Protein 1CFB (pdb70)

B-factor: mean 32.01, std 10.54, range [17.2, 99.99]

Structure (mmCIF, N/CA/C/O backbone):
data_1CFB
#
_entry.id   1CFB
#
_cell.length_a   241.800
_cell.length_b   241.800
_cell.length_c   241.800
_cell.angle_alpha   90.00
_cell.angle_beta   90.00
_cell.angle_gamma   90.00
#
_symmetry.space_group_name_H-M   'F 4 3 2'
#
loop_
_entity.id
_entity.type
_entity.pdbx_description
1 polymer 'DROSOPHILA NEUROGLIAN'
2 branched 2-acetamido-2-deoxy-beta-D-glucopyranose-(1-4)-2-acetamido-2-deoxy-beta-D-glucopyranose
3 non-polymer 2-acetamido-2-deoxy-beta-D-glucopyranose
4 non-polymer 'SULFATE ION'
5 non-polymer 'SODIUM ION'
6 water water
#
loop_
_atom_site.group_PDB
_atom_site.id
_atom_site.type_symbol
_atom_site.label_atom_id
_atom_site.label_alt_id
_atom_site.label_comp_id
_atom_site.label_asym_id
_atom_site.label_entity_id
_atom_site.label_seq_id
_atom_site.pdbx_PDB_ins_code
_atom_site.Cartn_x
_atom_site.Cartn_y
_atom_site.Cartn_z
_atom_site.occupancy
_atom_site.B_iso_or_equiv
_atom_site.auth_seq_id
_atom_site.auth_comp_id
_atom_site.auth_asym_id
_atom_site.auth_atom_id
_atom_site.pdbx_PDB_model_num
ATOM 1 N N . ILE A 1 1 ? 118.939 74.530 60.416 1.00 37.14 610 ILE A N 1
ATOM 2 C CA . ILE A 1 1 ? 117.817 73.548 60.251 1.00 37.29 610 ILE A CA 1
ATOM 3 C C . ILE A 1 1 ? 116.512 74.151 60.846 1.00 34.76 610 ILE A C 1
ATOM 4 O O . ILE A 1 1 ? 116.580 74.813 61.873 1.00 35.30 610 ILE A O 1
ATOM 9 N N . VAL A 1 2 ? 115.360 73.939 60.209 1.00 32.14 611 VAL A N 1
ATOM 10 C CA . VAL A 1 2 ? 114.083 74.459 60.718 1.00 30.86 611 VAL A CA 1
ATOM 11 C C . VAL A 1 2 ? 113.479 73.390 61.635 1.00 30.40 611 VAL A C 1
ATOM 12 O O . VAL A 1 2 ? 113.274 72.242 61.232 1.00 31.20 611 VAL A O 1
ATOM 16 N N . GLN A 1 3 ? 113.195 73.777 62.869 1.00 27.41 612 GLN A N 1
ATOM 17 C CA . GLN A 1 3 ? 112.712 72.826 63.847 1.00 27.15 612 GLN A CA 1
ATOM 18 C C . GLN A 1 3 ? 111.255 73.025 64.235 1.00 27.48 612 GLN A C 1
ATOM 19 O O . GLN A 1 3 ? 110.697 74.134 64.139 1.00 27.18 612 GLN A O 1
ATOM 25 N N . ASP A 1 4 ? 110.668 71.955 64.749 1.00 27.13 613 ASP A N 1
ATOM 26 C CA . ASP A 1 4 ? 109.303 72.002 65.246 1.00 27.00 613 ASP A CA 1
ATOM 27 C C . ASP A 1 4 ? 109.146 70.926 66.294 1.00 26.17 613 ASP A C 1
ATOM 28 O O . ASP A 1 4 ? 110.080 70.152 66.528 1.00 25.26 613 ASP A O 1
ATOM 33 N N . VAL A 1 5 ? 108.006 70.934 67.003 1.00 25.14 614 VAL A N 1
ATOM 34 C CA . VAL A 1 5 ? 107.719 69.907 68.000 1.00 25.16 614 VAL A CA 1
ATOM 35 C C . VAL A 1 5 ? 107.663 68.580 67.237 1.00 23.28 614 VAL A C 1
ATOM 36 O O . VAL A 1 5 ? 107.507 68.569 66.020 1.00 25.53 614 VAL A O 1
ATOM 40 N N . PRO A 1 6 ? 107.742 67.431 67.939 1.00 23.39 615 PRO A N 1
ATOM 41 C CA . PRO A 1 6 ? 107.699 66.179 67.173 1.00 23.53 615 PRO A CA 1
ATOM 42 C C . PRO A 1 6 ? 106.320 65.858 66.630 1.00 24.99 615 PRO A C 1
ATOM 43 O O . PRO A 1 6 ? 105.320 66.488 67.008 1.00 25.97 615 PRO A O 1
ATOM 47 N N . ASN A 1 7 ? 106.296 64.882 65.729 1.00 26.39 616 ASN A N 1
ATOM 48 C CA . ASN A 1 7 ? 105.054 64.365 65.144 1.00 27.86 616 ASN A CA 1
ATOM 49 C C . ASN A 1 7 ? 104.462 63.429 66.231 1.00 26.65 616 ASN A C 1
ATOM 50 O O . ASN A 1 7 ? 105.195 62.948 67.110 1.00 26.81 616 ASN A O 1
ATOM 55 N N . ALA A 1 8 ? 103.163 63.178 66.192 1.00 27.18 617 ALA A N 1
ATOM 56 C CA . ALA A 1 8 ? 102.558 62.278 67.194 1.00 28.48 617 ALA A CA 1
ATOM 57 C C . ALA A 1 8 ? 103.116 60.873 67.025 1.00 29.11 617 ALA A C 1
ATOM 58 O O . ALA A 1 8 ? 103.303 60.401 65.899 1.00 31.51 617 ALA A O 1
ATOM 60 N N . PRO A 1 9 ? 103.510 60.228 68.127 1.00 29.25 618 PRO A N 1
ATOM 61 C CA . PRO A 1 9 ? 104.033 58.858 68.032 1.00 28.50 618 PRO A CA 1
ATOM 62 C C . PRO A 1 9 ? 102.854 57.961 67.566 1.00 28.49 618 PRO A C 1
ATOM 63 O O . PRO A 1 9 ? 101.692 58.363 67.658 1.00 27.03 618 PRO A O 1
ATOM 67 N N . LYS A 1 10 ? 103.153 56.790 67.034 1.00 29.15 619 LYS A N 1
ATOM 68 C CA . LYS A 1 10 ? 102.097 55.850 66.632 1.00 32.49 619 LYS A CA 1
ATOM 69 C C . LYS A 1 10 ? 102.026 54.777 67.727 1.00 30.44 619 LYS A C 1
ATOM 70 O O . LYS A 1 10 ? 103.029 54.152 68.020 1.00 31.99 619 LYS A O 1
ATOM 76 N N . LEU A 1 11 ? 100.864 54.585 68.347 1.00 28.71 620 LEU A N 1
ATOM 77 C CA . LEU A 1 11 ? 100.715 53.561 69.386 1.00 28.18 620 LEU A CA 1
ATOM 78 C C . LEU A 1 11 ? 100.545 52.250 68.611 1.00 29.18 620 LEU A C 1
ATOM 79 O O . LEU A 1 11 ? 99.558 52.074 67.929 1.00 29.54 620 LEU A O 1
ATOM 84 N N . THR A 1 12 ? 101.472 51.308 68.741 1.00 27.75 621 THR A N 1
ATOM 85 C CA . THR A 1 12 ? 101.395 50.106 67.933 1.00 28.48 621 THR A CA 1
ATOM 86 C C . THR A 1 12 ? 100.694 48.902 68.556 1.00 28.63 621 THR A C 1
ATOM 87 O O . THR A 1 12 ? 100.263 47.995 67.846 1.00 28.51 621 THR A O 1
ATOM 91 N N . GLY A 1 13 ? 100.637 48.856 69.877 1.00 26.70 622 GLY A N 1
ATOM 92 C CA . GLY A 1 13 ? 99.994 47.725 70.512 1.00 25.60 622 GLY A CA 1
ATOM 93 C C . GLY A 1 13 ? 100.084 47.798 72.012 1.00 25.11 622 GLY A C 1
ATOM 94 O O . GLY A 1 13 ? 100.785 48.661 72.582 1.00 24.37 622 GLY A O 1
ATOM 95 N N . ILE A 1 14 ? 99.396 46.883 72.669 1.00 22.96 623 ILE A N 1
ATOM 96 C CA . ILE A 1 14 ? 99.390 46.875 74.107 1.00 24.42 623 ILE A CA 1
ATOM 97 C C . ILE A 1 14 ? 99.186 45.458 74.597 1.00 25.36 623 ILE A C 1
ATOM 98 O O . ILE A 1 14 ? 98.620 44.621 73.889 1.00 24.28 623 ILE A O 1
ATOM 103 N N . THR A 1 15 ? 99.692 45.184 75.775 1.00 25.42 624 THR A N 1
ATOM 104 C CA . THR A 1 15 ? 99.512 43.902 76.427 1.00 28.22 624 THR A CA 1
ATOM 105 C C . THR A 1 15 ? 98.832 44.241 77.767 1.00 28.27 624 THR A C 1
ATOM 106 O O . THR A 1 15 ? 99.312 45.095 78.505 1.00 25.39 624 THR A O 1
ATOM 110 N N . CYS A 1 16 ? 97.707 43.596 78.060 1.00 28.70 625 CYS A N 1
ATOM 111 C CA . CYS A 1 16 ? 96.989 43.835 79.313 1.00 29.59 625 CYS A CA 1
ATOM 112 C C . CYS A 1 16 ? 97.1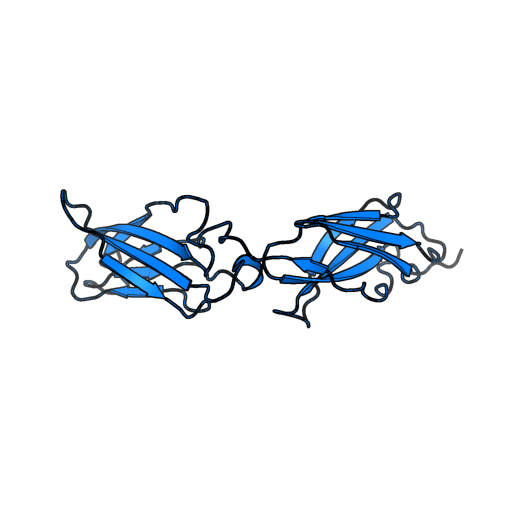36 42.674 80.273 1.00 31.71 625 CYS A C 1
ATOM 113 O O . CYS A 1 16 ? 96.579 41.597 80.030 1.00 32.97 625 CYS A O 1
ATOM 116 N N . GLN A 1 17 ? 97.915 42.857 81.327 1.00 32.30 626 GLN A N 1
ATOM 117 C CA . GLN A 1 17 ? 98.056 41.811 82.330 1.00 35.76 626 GLN A CA 1
ATOM 118 C C . GLN A 1 17 ? 97.089 42.089 83.487 1.00 36.00 626 GLN A C 1
ATOM 119 O O . GLN A 1 17 ? 96.382 43.110 83.507 1.00 35.48 626 GLN A O 1
ATOM 125 N N . ALA A 1 18 ? 97.117 41.230 84.492 1.00 36.67 627 ALA A N 1
ATOM 126 C CA . ALA A 1 18 ? 96.193 41.387 85.603 1.00 37.15 627 ALA A CA 1
ATOM 127 C C . ALA A 1 18 ? 96.324 42.687 86.401 1.00 37.48 627 ALA A C 1
ATOM 128 O O . ALA A 1 18 ? 95.311 43.217 86.894 1.00 39.70 627 ALA A O 1
ATOM 130 N N . ASP A 1 19 ? 97.543 43.195 86.562 1.00 35.28 628 ASP A N 1
ATOM 131 C CA . ASP A 1 19 ? 97.727 44.423 87.333 1.00 35.96 628 ASP A CA 1
ATOM 132 C C . ASP A 1 19 ? 98.650 45.434 86.661 1.00 34.87 628 ASP A C 1
ATOM 133 O O . ASP A 1 19 ? 99.139 46.376 87.310 1.00 35.09 628 ASP A O 1
ATOM 138 N N . LYS A 1 20 ? 98.941 45.197 85.390 1.00 33.29 629 LYS A N 1
ATOM 139 C CA . LYS A 1 20 ? 99.806 46.096 84.626 1.00 33.57 629 LYS A CA 1
ATOM 140 C C . LYS A 1 20 ? 99.613 45.967 83.126 1.00 31.94 629 LYS A C 1
ATOM 141 O O . LYS A 1 20 ? 99.106 44.942 82.624 1.00 31.94 629 LYS A O 1
ATOM 147 N N . ALA A 1 21 ? 99.952 47.036 82.424 1.00 27.71 630 ALA A N 1
ATOM 148 C CA . ALA A 1 21 ? 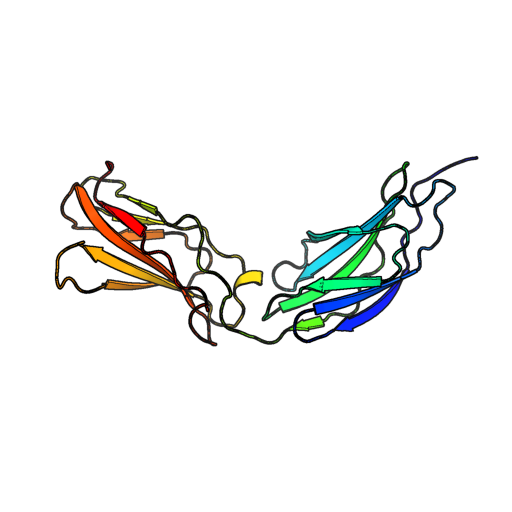99.840 47.056 80.977 1.00 28.81 630 ALA A CA 1
ATOM 149 C C . ALA A 1 21 ? 101.190 47.434 80.357 1.00 27.98 630 ALA A C 1
ATOM 150 O O . ALA A 1 21 ? 101.948 48.229 80.950 1.00 27.16 630 ALA A O 1
ATOM 152 N N . GLU A 1 22 ? 101.530 46.829 79.225 1.00 26.38 631 GLU A N 1
ATOM 153 C CA . GLU A 1 22 ? 102.758 47.246 78.529 1.00 25.60 631 GLU A CA 1
ATOM 154 C C . GLU A 1 22 ? 102.294 47.913 77.246 1.00 23.63 631 GLU A C 1
ATOM 155 O O . GLU A 1 22 ? 101.648 47.282 76.391 1.00 23.81 631 GLU A O 1
ATOM 161 N N . ILE A 1 23 ? 102.579 49.204 77.118 1.00 22.28 632 ILE A N 1
ATOM 162 C CA . ILE A 1 23 ? 102.166 49.985 75.948 1.00 20.87 632 ILE A CA 1
ATOM 163 C C . ILE A 1 23 ? 103.377 50.050 75.002 1.00 22.52 632 ILE A C 1
ATOM 164 O O . ILE A 1 23 ? 104.500 50.276 75.454 1.00 21.62 632 ILE A O 1
ATOM 169 N N . HIS A 1 24 ? 103.123 49.945 73.701 1.00 22.50 633 HIS A N 1
ATOM 170 C CA . HIS A 1 24 ? 104.199 49.928 72.692 1.00 23.81 633 HIS A CA 1
ATOM 171 C C . HIS A 1 24 ? 103.946 51.030 71.705 1.00 24.20 633 HIS A C 1
ATOM 172 O O . HIS A 1 24 ? 102.810 51.232 71.309 1.00 23.69 633 HIS A O 1
ATOM 179 N N . TRP A 1 25 ? 105.004 51.728 71.278 1.00 25.02 634 TRP A N 1
ATOM 180 C CA . TRP A 1 25 ? 104.831 52.802 70.316 1.00 25.89 634 TRP A CA 1
ATOM 181 C C . TRP A 1 25 ? 106.070 52.948 69.414 1.00 26.94 634 TRP A C 1
ATOM 182 O O . TRP A 1 25 ? 107.151 52.414 69.717 1.00 26.61 634 TRP A O 1
ATOM 193 N N . GLU A 1 26 ? 105.885 53.683 68.324 1.00 29.86 635 GLU A N 1
ATOM 194 C CA . GLU A 1 26 ? 106.959 54.008 67.368 1.00 34.72 635 GLU A CA 1
ATOM 195 C C . GLU A 1 26 ? 106.947 55.512 67.108 1.00 34.48 635 GLU A C 1
ATOM 196 O O . GLU A 1 26 ? 105.917 56.065 66.721 1.00 34.73 635 GLU A O 1
ATOM 202 N N . GLN A 1 27 ? 108.041 56.199 67.428 1.00 36.02 636 GLN A N 1
ATOM 203 C CA . GLN A 1 27 ? 108.107 57.649 67.161 1.00 37.81 636 GLN A CA 1
ATOM 204 C C . GLN A 1 27 ? 107.966 57.831 65.655 1.00 37.36 636 GLN A C 1
ATOM 205 O O . GLN A 1 27 ? 108.380 56.960 64.894 1.00 38.94 636 GLN A O 1
ATOM 211 N N . GLN A 1 28 ? 107.404 58.958 65.239 1.00 36.21 637 GLN A N 1
ATOM 212 C CA . GLN A 1 28 ? 107.147 59.244 63.837 1.00 36.21 637 GLN A CA 1
ATOM 213 C C . GLN A 1 28 ? 107.873 60.486 63.257 1.00 34.10 637 GLN A C 1
ATOM 214 O O . GLN A 1 28 ? 107.395 61.110 62.287 1.00 35.52 637 GLN A O 1
ATOM 220 N N . GLY A 1 29 ? 109.025 60.823 63.811 1.00 33.16 638 GLY A N 1
ATOM 221 C CA . GLY A 1 29 ? 109.746 61.988 63.326 1.00 31.93 638 GLY A CA 1
ATOM 222 C C . GLY A 1 29 ? 109.874 63.021 64.431 1.00 31.67 638 GLY A C 1
ATOM 223 O O . GLY A 1 29 ? 108.921 63.259 65.175 1.00 31.24 638 GLY A O 1
ATOM 224 N N . ASP A 1 30 ? 111.065 63.606 64.563 1.00 29.29 639 ASP A N 1
ATOM 225 C CA . ASP A 1 30 ? 111.336 64.592 65.599 1.00 27.37 639 ASP A CA 1
ATOM 226 C C . ASP A 1 30 ? 111.382 66.037 65.099 1.00 27.20 639 ASP A C 1
ATOM 227 O O . ASP A 1 30 ? 111.662 66.964 65.878 1.00 26.62 639 ASP A O 1
ATOM 232 N N . ASN A 1 31 ? 111.109 66.203 63.804 1.00 27.43 640 ASN A N 1
ATOM 233 C CA . ASN A 1 31 ? 111.115 67.489 63.102 1.00 29.49 640 ASN A CA 1
ATOM 234 C C . ASN A 1 31 ? 112.376 68.322 63.398 1.00 30.05 640 ASN A C 1
ATOM 235 O O . ASN A 1 31 ? 112.292 69.509 63.754 1.00 29.04 640 ASN A O 1
ATOM 240 N N . ARG A 1 32 ? 113.519 67.624 63.386 1.00 29.92 641 ARG A N 1
ATOM 241 C CA . ARG A 1 32 ? 114.850 68.219 63.562 1.00 31.84 641 ARG A CA 1
ATOM 242 C C . ARG A 1 32 ? 115.316 68.667 64.944 1.00 32.57 641 ARG A C 1
ATOM 243 O O . ARG A 1 32 ? 116.312 69.394 65.075 1.00 32.78 641 ARG A O 1
ATOM 251 N N . SER A 1 33 ? 114.589 68.280 65.981 1.00 31.91 642 SER A N 1
ATOM 252 C CA . SER A 1 33 ? 115.002 68.620 67.342 1.00 31.65 642 SER A CA 1
ATOM 253 C C . SER A 1 33 ? 114.813 67.258 68.033 1.00 31.20 642 SER A C 1
ATOM 254 O O . SER A 1 33 ? 113.688 66.747 68.114 1.00 30.38 642 SER A O 1
ATOM 257 N N . PRO A 1 34 ? 115.924 66.603 68.436 1.00 31.40 643 PRO A N 1
ATOM 258 C CA . PRO A 1 34 ? 115.848 65.287 69.085 1.00 29.49 643 PRO A CA 1
ATOM 259 C C . PRO A 1 34 ? 114.834 65.123 70.208 1.00 27.40 643 PRO A C 1
ATOM 260 O O . PRO A 1 34 ? 114.730 65.955 71.115 1.00 26.38 643 PRO A O 1
ATOM 264 N N . ILE A 1 35 ? 114.089 64.032 70.125 1.00 26.26 644 ILE A N 1
ATOM 265 C CA . ILE A 1 35 ? 113.118 63.684 71.167 1.00 24.36 644 ILE A CA 1
ATOM 266 C C . ILE A 1 35 ? 113.881 63.465 72.476 1.00 23.30 644 ILE A C 1
ATOM 267 O O . ILE A 1 35 ? 114.856 62.712 72.551 1.00 23.78 644 ILE A O 1
ATOM 272 N N . LEU A 1 36 ? 113.450 64.166 73.508 1.00 23.67 645 LEU A N 1
ATOM 273 C CA . LEU A 1 36 ? 114.065 64.097 74.833 1.00 24.81 645 LEU A CA 1
ATOM 274 C C . LEU A 1 36 ? 113.422 63.054 75.768 1.00 25.83 645 LEU A C 1
ATOM 275 O O . LEU A 1 36 ? 114.095 62.491 76.644 1.00 24.40 645 LEU A O 1
ATOM 280 N N . HIS A 1 37 ? 112.108 62.868 75.647 1.00 24.54 646 HIS A N 1
ATOM 281 C CA . HIS A 1 37 ? 111.399 61.914 76.519 1.00 23.36 646 HIS A CA 1
ATOM 282 C C . HIS A 1 37 ? 109.964 61.817 76.036 1.00 22.27 646 HIS A C 1
ATOM 283 O O . HIS A 1 37 ? 109.559 62.550 75.116 1.00 22.14 646 HIS A O 1
ATOM 290 N N . TYR A 1 38 ? 109.223 60.855 76.600 1.00 22.66 647 TYR A N 1
ATOM 291 C CA . TYR A 1 38 ? 107.810 60.678 76.276 1.00 23.24 647 TYR A CA 1
ATOM 292 C C . TYR A 1 38 ? 106.984 60.712 77.578 1.00 23.48 647 TYR A C 1
ATOM 293 O O . TYR A 1 38 ? 107.512 60.552 78.676 1.00 24.20 647 TYR A O 1
ATOM 302 N N . THR A 1 39 ? 105.709 61.036 77.437 1.00 24.36 648 THR A N 1
ATOM 303 C CA . THR A 1 39 ? 104.770 60.938 78.543 1.00 23.09 648 THR A CA 1
ATOM 304 C C . THR A 1 39 ? 103.730 59.893 78.136 1.00 21.78 648 THR A C 1
ATOM 305 O O . THR A 1 39 ? 103.258 59.896 76.996 1.00 22.13 648 THR A O 1
ATOM 309 N N . ILE A 1 40 ? 103.388 58.984 79.043 1.00 22.7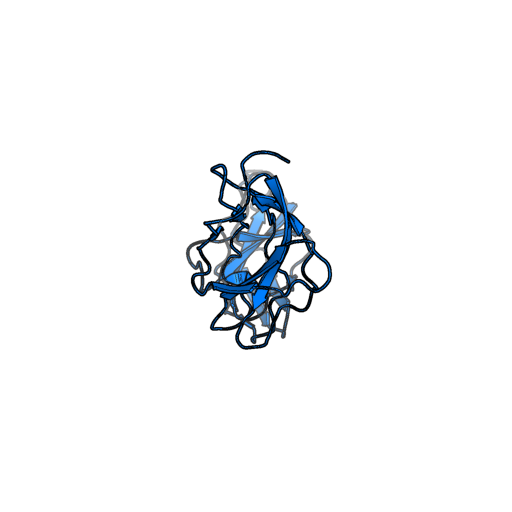7 649 ILE A N 1
ATOM 310 C CA . ILE A 1 40 ? 102.300 58.044 78.755 1.00 23.36 649 ILE A CA 1
ATOM 311 C C . ILE A 1 40 ? 101.097 58.570 79.597 1.00 22.63 649 ILE A C 1
ATOM 312 O O . ILE A 1 40 ? 101.265 58.835 80.785 1.00 21.58 649 ILE A O 1
ATOM 317 N N . GLN A 1 41 ? 99.981 58.878 78.939 1.00 20.79 650 GLN A N 1
ATOM 318 C CA . GLN A 1 41 ? 98.786 59.365 79.640 1.00 23.84 650 GLN A CA 1
ATOM 319 C C . GLN A 1 41 ? 97.733 58.264 79.626 1.00 24.62 650 GLN A C 1
ATOM 320 O O . GLN A 1 41 ? 97.765 57.378 78.757 1.00 22.73 650 GLN A O 1
ATOM 326 N N . PHE A 1 42 ? 96.779 58.351 80.553 1.00 23.79 651 PHE A N 1
ATOM 327 C CA . PHE A 1 42 ? 95.704 57.364 80.623 1.00 22.47 651 PHE A CA 1
ATOM 328 C C . PHE A 1 42 ? 94.388 58.015 81.075 1.00 22.68 651 PHE A C 1
ATOM 329 O O . PHE A 1 42 ? 94.396 59.047 81.766 1.00 20.74 651 PHE A O 1
ATOM 337 N N . ASN A 1 43 ? 93.275 57.441 80.624 1.00 22.14 652 ASN A N 1
ATOM 338 C CA . ASN A 1 43 ? 91.976 57.865 81.121 1.00 23.80 652 ASN A CA 1
ATOM 339 C C . ASN A 1 43 ? 91.230 56.578 81.506 1.00 23.96 652 ASN A C 1
ATOM 340 O O . ASN A 1 43 ? 91.642 55.440 81.129 1.00 23.36 652 ASN A O 1
ATOM 345 N N . THR A 1 44 ? 90.196 56.723 82.330 1.00 22.64 653 THR A N 1
ATOM 346 C CA . THR A 1 44 ? 89.407 55.561 82.761 1.00 21.41 653 THR A CA 1
ATOM 347 C C . THR A 1 44 ? 87.910 55.826 82.473 1.00 22.36 653 THR A C 1
ATOM 348 O O . THR A 1 44 ? 87.524 56.949 82.156 1.00 23.32 653 THR A O 1
ATOM 352 N N . SER A 1 45 ? 87.073 54.792 82.599 1.00 23.29 654 SER A N 1
ATOM 353 C CA . SER A 1 45 ? 85.629 54.988 82.357 1.00 26.00 654 SER A CA 1
ATOM 354 C C . SER A 1 45 ? 84.986 55.831 83.461 1.00 25.56 654 SER A C 1
ATOM 355 O O . SER A 1 45 ? 83.881 56.359 83.276 1.00 25.46 654 SER A O 1
ATOM 358 N N . PHE A 1 46 ? 85.668 55.978 84.593 1.00 24.80 655 PHE A N 1
ATOM 359 C CA . PHE A 1 46 ? 85.115 56.765 85.706 1.00 25.84 655 PHE A CA 1
ATOM 360 C C . PHE A 1 46 ? 85.165 58.222 85.345 1.00 27.49 655 PHE A C 1
ATOM 361 O O . PHE A 1 46 ? 84.221 58.963 85.623 1.00 27.88 655 PHE A O 1
ATOM 369 N N . THR A 1 47 ? 86.303 58.644 84.785 1.00 27.36 656 THR A N 1
ATOM 370 C CA . THR A 1 47 ? 86.513 60.039 84.404 1.00 27.63 656 THR A CA 1
ATOM 371 C C . THR A 1 47 ? 87.094 60.088 82.975 1.00 28.56 656 THR A C 1
ATOM 372 O O . THR A 1 47 ? 88.164 60.651 82.750 1.00 28.00 656 THR A O 1
ATOM 376 N N . PRO A 1 48 ? 86.319 59.628 81.971 1.00 30.46 657 PRO A N 1
ATOM 377 C CA . PRO A 1 48 ? 86.786 59.595 80.574 1.00 30.29 657 PRO A CA 1
ATOM 378 C C . PRO A 1 48 ? 87.309 60.859 79.907 1.00 32.00 657 PRO A C 1
ATOM 379 O O . PRO A 1 48 ? 88.141 60.781 78.985 1.00 31.03 657 PRO A O 1
ATOM 383 N N . ALA A 1 49 ? 86.833 62.017 80.350 1.00 31.37 658 ALA A N 1
ATOM 384 C CA . ALA A 1 49 ? 87.288 63.265 79.796 1.00 32.52 658 ALA A CA 1
ATOM 385 C C . ALA A 1 49 ? 88.613 63.709 80.412 1.00 31.71 658 ALA A C 1
ATOM 386 O O . ALA A 1 49 ? 89.172 64.682 79.967 1.00 32.97 658 ALA A O 1
ATOM 388 N N . SER A 1 50 ? 89.093 63.041 81.455 1.00 30.06 659 SER A N 1
ATOM 389 C CA . SER A 1 50 ? 90.353 63.432 82.074 1.00 31.18 659 SER A CA 1
ATOM 390 C C . SER A 1 50 ? 91.527 62.532 81.670 1.00 30.32 659 SER A C 1
ATOM 391 O O . SER A 1 50 ? 91.481 61.320 81.842 1.00 31.42 659 SER A O 1
ATOM 394 N N . TRP A 1 51 ? 92.576 63.131 81.133 1.00 28.16 660 TRP A N 1
ATOM 395 C CA . TRP A 1 51 ? 93.767 62.372 80.746 1.00 28.09 660 TRP A CA 1
A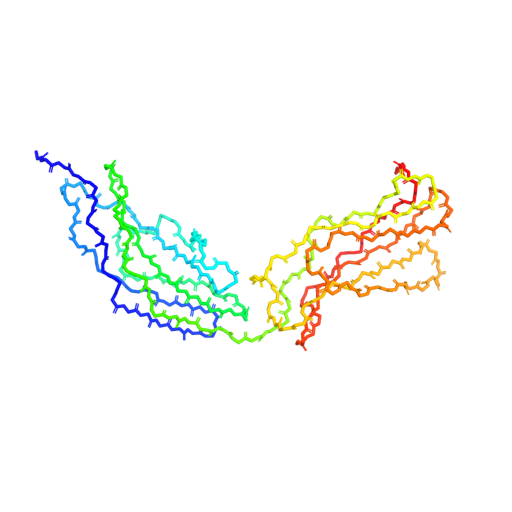TOM 396 C C . TRP A 1 51 ? 94.812 62.728 81.768 1.00 29.12 660 TRP A C 1
ATOM 397 O O . TRP A 1 51 ? 95.142 63.888 81.929 1.00 32.81 660 TRP A O 1
ATOM 408 N N . ASP A 1 52 ? 95.292 61.742 82.500 1.00 28.87 661 ASP A N 1
ATOM 409 C CA . ASP A 1 52 ? 96.273 61.963 83.543 1.00 29.83 661 ASP A CA 1
ATOM 410 C C . ASP A 1 52 ? 97.574 61.242 83.211 1.00 28.75 661 ASP A C 1
ATOM 411 O O . ASP A 1 52 ? 97.569 60.286 82.440 1.00 24.00 661 ASP A O 1
ATOM 416 N N . ALA A 1 53 ? 98.669 61.654 83.843 1.00 29.93 662 ALA A N 1
ATOM 417 C CA . ALA A 1 53 ? 99.949 61.028 83.538 1.00 30.15 662 ALA A CA 1
ATOM 418 C C . ALA A 1 53 ? 100.123 59.669 84.187 1.00 30.07 662 ALA A C 1
ATOM 419 O O . ALA A 1 53 ? 99.927 59.522 85.384 1.00 31.32 662 ALA A O 1
ATOM 421 N N . ALA A 1 54 ? 100.378 58.647 83.376 1.00 28.88 663 ALA A N 1
ATOM 422 C CA . ALA A 1 54 ? 100.670 57.323 83.906 1.00 29.42 663 ALA A CA 1
ATOM 423 C C . ALA A 1 54 ? 102.171 57.354 84.230 1.00 29.64 663 ALA A C 1
ATOM 424 O O . ALA A 1 54 ? 102.615 56.735 85.183 1.00 29.58 663 ALA A O 1
ATOM 426 N N . TYR A 1 55 ? 102.957 58.016 83.379 1.00 29.07 664 TYR A N 1
ATOM 427 C CA . TYR A 1 55 ? 104.395 58.176 83.607 1.00 28.23 664 TYR A CA 1
ATOM 428 C C . TYR A 1 55 ? 104.913 59.331 82.761 1.00 26.82 664 TYR A C 1
ATOM 429 O O . TYR A 1 55 ? 104.591 59.413 81.592 1.00 24.12 664 TYR A O 1
ATOM 438 N N . GLU A 1 56 ? 105.669 60.243 83.367 1.00 26.76 665 GLU A N 1
ATOM 439 C CA . GLU A 1 56 ? 106.251 61.371 82.653 1.00 27.00 665 GLU A CA 1
ATOM 440 C C . GLU A 1 56 ? 107.770 61.178 82.503 1.00 27.32 665 GLU A C 1
ATOM 441 O O . GLU A 1 56 ? 108.413 60.495 83.298 1.00 28.29 665 GLU A O 1
ATOM 447 N N . LYS A 1 57 ? 108.327 61.794 81.484 1.00 27.40 666 LYS A N 1
ATOM 448 C CA . LYS A 1 57 ? 109.754 61.695 81.204 1.00 27.25 666 LYS A CA 1
ATOM 449 C C . LYS A 1 57 ? 110.292 60.276 81.027 1.00 26.95 666 LYS A C 1
ATOM 450 O O . LYS A 1 57 ? 111.325 59.908 81.579 1.00 28.79 666 LYS A O 1
ATOM 456 N N . VAL A 1 58 ? 109.535 59.480 80.274 1.00 26.88 667 VAL A N 1
ATOM 457 C CA . VAL A 1 58 ? 109.886 58.119 79.885 1.00 25.01 667 VAL A CA 1
ATOM 458 C C . VAL A 1 58 ? 111.101 58.333 78.965 1.00 24.12 667 VAL A C 1
ATOM 459 O O . VAL A 1 58 ? 111.087 59.254 78.137 1.00 23.09 667 VAL A O 1
ATOM 463 N N . PRO A 1 59 ? 112.198 57.573 79.165 1.00 24.72 668 PRO A N 1
ATOM 464 C CA . PRO A 1 59 ? 113.391 57.742 78.307 1.00 25.05 668 PRO A CA 1
ATOM 465 C C . PRO A 1 59 ? 113.118 57.743 76.775 1.00 24.52 668 PRO A C 1
ATOM 466 O O . PRO A 1 59 ? 112.325 56.935 76.247 1.00 21.44 668 PRO A O 1
ATOM 470 N N . ASN A 1 60 ? 113.835 58.614 76.062 1.00 25.79 669 ASN A N 1
ATOM 471 C CA . ASN A 1 60 ? 113.689 58.720 74.607 1.00 25.98 669 ASN A CA 1
ATOM 472 C C . ASN A 1 60 ? 114.142 57.446 73.904 1.00 26.41 669 ASN A C 1
ATOM 473 O O . ASN A 1 60 ? 113.821 57.221 72.740 1.00 28.32 669 ASN A O 1
ATOM 478 N N . THR A 1 61 ? 114.853 56.594 74.628 1.00 25.34 670 THR A N 1
ATOM 479 C CA . THR A 1 61 ? 115.300 55.341 74.059 1.00 27.50 670 THR A CA 1
ATOM 480 C C . THR A 1 61 ? 114.279 54.190 74.217 1.00 27.77 670 THR A C 1
ATOM 481 O O . THR A 1 61 ? 114.484 53.106 73.683 1.00 25.94 670 THR A O 1
ATOM 485 N N . ASP A 1 62 ? 113.218 54.408 74.988 1.00 26.25 671 ASP A N 1
ATOM 486 C CA . ASP A 1 62 ? 112.196 53.359 75.162 1.00 25.71 671 ASP A CA 1
ATOM 487 C C . ASP A 1 62 ? 111.181 53.386 74.005 1.00 23.72 671 ASP A C 1
ATOM 488 O O . ASP A 1 62 ? 110.806 54.451 73.528 1.00 21.69 671 ASP A O 1
ATOM 493 N N . SER A 1 63 ? 110.707 52.219 73.577 1.00 23.30 672 SER A N 1
ATOM 494 C CA . SER A 1 63 ? 109.669 52.139 72.558 1.00 24.25 672 SER A CA 1
ATOM 495 C C . SER A 1 63 ? 108.497 51.313 73.181 1.00 24.40 672 SER A C 1
ATOM 496 O O . SER A 1 63 ? 107.539 50.944 72.503 1.00 23.87 672 SER A O 1
ATOM 499 N N . SER A 1 64 ? 108.643 50.977 74.461 1.00 26.19 673 SER A N 1
ATOM 500 C CA . SER A 1 64 ? 107.603 50.324 75.256 1.00 26.48 673 SER A CA 1
ATOM 501 C C . SER A 1 64 ? 107.831 50.624 76.746 1.00 26.49 673 SER A C 1
ATOM 502 O O . SER A 1 64 ? 108.933 51.027 77.157 1.00 25.20 673 SER A O 1
ATOM 505 N N . PHE A 1 65 ? 106.753 50.547 77.531 1.00 25.54 674 PHE A N 1
ATOM 506 C CA . PHE A 1 65 ? 106.832 50.843 78.953 1.00 26.45 674 PHE A CA 1
ATOM 507 C C . PHE A 1 65 ? 105.696 50.116 79.702 1.00 25.75 674 PHE A C 1
ATOM 508 O O . PHE A 1 65 ? 104.578 50.009 79.205 1.00 23.70 674 PHE A O 1
ATOM 516 N N . VAL A 1 66 ? 106.002 49.646 80.905 1.00 25.24 675 VAL A N 1
ATOM 517 C CA . VAL A 1 66 ? 105.050 48.938 81.732 1.00 26.12 675 VAL A CA 1
ATOM 518 C C . VAL A 1 66 ? 104.469 49.886 82.769 1.00 26.59 675 VAL A C 1
ATOM 519 O O . VAL A 1 66 ? 105.216 50.571 83.477 1.00 24.30 675 VAL A O 1
ATOM 523 N N . VAL A 1 67 ? 103.142 49.984 82.790 1.00 25.53 676 VAL A N 1
ATOM 524 C CA . VAL A 1 67 ? 102.450 50.855 83.726 1.00 27.20 676 VAL A CA 1
ATOM 525 C C . VAL A 1 67 ? 101.520 50.035 84.633 1.00 26.80 676 VAL A C 1
ATOM 526 O O . VAL A 1 67 ? 100.844 49.118 84.182 1.00 26.34 676 VAL A O 1
ATOM 530 N N . GLN A 1 68 ? 101.475 50.367 85.912 1.00 27.21 677 GLN A N 1
ATOM 531 C CA . GLN A 1 68 ? 100.619 49.630 86.844 1.00 29.26 677 GLN A CA 1
ATOM 532 C C . GLN A 1 68 ? 99.160 50.011 86.661 1.00 28.46 677 GLN A C 1
ATOM 533 O O . GLN A 1 68 ? 98.852 51.147 86.325 1.00 29.03 677 GLN A O 1
ATOM 539 N N . MET A 1 69 ? 98.253 49.064 86.851 1.00 28.01 678 MET A N 1
ATOM 540 C CA . MET A 1 69 ? 96.822 49.348 86.722 1.00 27.37 678 MET A CA 1
ATOM 541 C C . MET A 1 69 ? 96.148 48.918 88.015 1.00 27.87 678 MET A C 1
ATOM 542 O O . MET A 1 69 ? 96.467 47.860 88.569 1.00 28.02 678 MET A O 1
ATOM 547 N N . SER A 1 70 ? 95.234 49.748 88.505 1.00 26.97 679 SER A N 1
ATOM 548 C CA . SER A 1 70 ? 94.490 49.468 89.755 1.00 26.62 679 SER A CA 1
ATOM 549 C C . SER A 1 70 ? 93.280 48.520 89.513 1.00 24.21 679 SER A C 1
ATOM 550 O O . SER A 1 70 ? 92.739 48.478 88.414 1.00 24.36 679 SER A O 1
ATOM 553 N N . PRO A 1 71 ? 92.850 47.745 90.534 1.00 23.92 680 PRO A N 1
ATOM 554 C CA . PRO A 1 71 ? 91.686 46.851 90.339 1.00 23.50 680 PRO A CA 1
ATOM 555 C C . PRO A 1 71 ? 90.377 47.590 90.004 1.00 23.47 680 PRO A C 1
ATOM 556 O O . PRO A 1 71 ? 90.185 48.768 90.348 1.00 24.72 680 PRO A O 1
ATOM 560 N N . TRP A 1 72 ? 89.479 46.890 89.327 1.00 23.65 681 TRP A N 1
ATOM 561 C CA . TRP A 1 72 ? 88.161 47.400 88.911 1.00 24.12 681 TRP A CA 1
ATOM 562 C C . TRP A 1 72 ? 88.234 48.711 88.134 1.00 25.50 681 TRP A C 1
ATOM 563 O O . TRP A 1 72 ? 87.778 49.776 88.597 1.00 24.04 681 TRP A O 1
ATOM 574 N N . ALA A 1 73 ? 88.717 48.616 86.893 1.00 23.67 682 ALA A N 1
ATOM 575 C CA . ALA A 1 73 ? 88.825 49.782 86.053 1.00 23.11 682 ALA A CA 1
ATOM 576 C C . ALA A 1 73 ? 89.002 49.381 84.599 1.00 23.83 682 ALA A C 1
ATOM 577 O O . ALA A 1 73 ? 89.378 48.239 84.301 1.00 25.20 682 ALA A O 1
ATOM 579 N N . ASN A 1 74 ? 88.659 50.296 83.714 1.00 24.46 683 ASN A N 1
ATOM 580 C CA . ASN A 1 74 ? 88.926 50.117 82.284 1.00 24.80 683 ASN A CA 1
ATOM 581 C C . ASN A 1 74 ? 89.927 51.250 82.044 1.00 25.25 683 ASN A C 1
ATOM 582 O O . ASN A 1 74 ? 89.686 52.391 82.465 1.00 23.06 683 ASN A O 1
ATOM 587 N N . TYR A 1 75 ? 90.976 50.976 81.282 1.00 25.07 684 TYR A N 1
ATOM 588 C CA . TYR A 1 75 ? 92.005 51.982 80.997 1.00 24.20 684 TYR A CA 1
ATOM 589 C C . TYR A 1 75 ? 92.301 52.043 79.504 1.00 23.52 684 TYR A C 1
ATOM 590 O O . TYR A 1 75 ? 92.283 51.004 78.830 1.00 23.87 684 TYR A O 1
ATOM 599 N N . THR A 1 76 ? 92.493 53.244 78.975 1.00 23.40 685 THR A N 1
ATOM 600 C CA . THR A 1 76 ? 93.005 53.388 77.609 1.00 25.31 685 THR A CA 1
ATOM 601 C C . THR A 1 76 ? 94.200 54.368 77.794 1.00 25.95 685 THR A C 1
ATOM 602 O O . THR A 1 76 ? 94.196 55.220 78.714 1.00 22.52 685 THR A O 1
ATOM 606 N N . PHE A 1 77 ? 95.236 54.187 76.979 1.00 24.45 686 PHE A N 1
ATOM 607 C CA . PHE A 1 77 ? 96.460 54.982 77.080 1.00 24.14 686 PHE A CA 1
ATOM 608 C C . PHE A 1 77 ? 96.798 55.678 75.767 1.00 24.60 686 PHE A C 1
ATOM 609 O O . PHE A 1 77 ? 96.340 55.248 74.701 1.00 23.74 686 PHE A O 1
ATOM 617 N N . ARG A 1 78 ? 97.625 56.724 75.841 1.00 24.27 687 ARG A N 1
ATOM 618 C CA . ARG A 1 78 ? 98.115 57.425 74.637 1.00 22.98 687 ARG A CA 1
ATOM 619 C C . ARG A 1 78 ? 99.523 57.952 74.960 1.00 22.93 687 ARG A C 1
ATOM 620 O O . ARG A 1 78 ? 99.922 58.037 76.157 1.00 22.60 687 ARG A O 1
ATOM 628 N N . VAL A 1 79 ? 100.296 58.252 73.914 1.00 22.63 688 VAL A N 1
ATOM 629 C CA . VAL A 1 79 ? 101.694 58.706 74.097 1.00 23.39 688 VAL A CA 1
ATOM 630 C C . VAL A 1 79 ? 101.981 60.042 73.419 1.00 22.65 688 VAL A C 1
ATOM 631 O O . VAL A 1 79 ? 101.465 60.318 72.322 1.00 22.33 688 VAL A O 1
ATOM 635 N N . ILE A 1 80 ? 102.732 60.896 74.124 1.00 21.90 689 ILE A N 1
ATOM 636 C CA . ILE A 1 80 ? 103.127 62.206 73.632 1.00 23.63 689 ILE A CA 1
ATOM 637 C C . ILE A 1 80 ? 104.661 62.255 73.601 1.00 23.58 689 ILE A C 1
ATOM 638 O O . ILE A 1 80 ? 105.302 61.758 74.523 1.00 22.57 689 ILE A O 1
ATOM 643 N N . ALA A 1 81 ? 105.231 62.770 72.506 1.00 24.43 690 ALA A N 1
ATOM 644 C CA . ALA A 1 81 ? 106.696 62.915 72.358 1.00 24.32 690 ALA A CA 1
ATOM 645 C C . ALA A 1 81 ? 107.071 64.372 72.619 1.00 23.22 690 ALA A C 1
ATOM 646 O O . ALA A 1 81 ? 106.373 65.268 72.167 1.00 24.16 690 ALA A O 1
ATOM 648 N N . PHE A 1 82 ? 108.173 64.600 73.332 1.00 23.97 691 PHE A N 1
ATOM 649 C CA . PHE A 1 82 ? 108.646 65.953 73.611 1.00 23.78 691 PHE A CA 1
ATOM 650 C C . PHE A 1 82 ? 110.073 66.182 73.075 1.00 24.33 691 PHE A C 1
ATOM 651 O O . PHE A 1 82 ? 110.944 65.307 73.166 1.00 24.45 691 PHE A O 1
ATOM 659 N N . ASN A 1 83 ? 110.301 67.358 72.519 1.00 25.33 692 ASN A N 1
ATOM 660 C CA . ASN A 1 83 ? 111.661 67.742 72.124 1.00 25.33 692 ASN A CA 1
ATOM 661 C C . ASN A 1 83 ? 111.835 69.146 72.707 1.00 26.76 692 ASN A C 1
ATOM 662 O O . ASN A 1 83 ? 110.935 69.641 73.388 1.00 26.12 692 ASN A O 1
ATOM 667 N N . LYS A 1 84 ? 112.981 69.787 72.482 1.00 28.78 693 LYS A N 1
ATOM 668 C CA . LYS A 1 84 ? 113.194 71.112 73.042 1.00 29.83 693 LYS A CA 1
ATOM 669 C C . LYS A 1 84 ? 112.144 72.139 72.571 1.00 30.48 693 LYS A C 1
ATOM 670 O O . LYS A 1 84 ? 111.843 73.114 73.289 1.00 30.26 693 LYS A O 1
ATOM 676 N N . ILE A 1 85 ? 111.553 71.928 71.398 1.00 28.09 694 ILE A N 1
ATOM 677 C CA . ILE A 1 85 ? 110.547 72.885 70.921 1.00 28.73 694 ILE A CA 1
ATOM 678 C C . ILE A 1 85 ? 109.245 72.727 71.715 1.00 29.76 694 ILE A C 1
ATOM 679 O O . ILE A 1 85 ? 108.546 73.709 71.970 1.00 31.03 694 ILE A O 1
ATOM 684 N N . GLY A 1 86 ? 108.914 71.492 72.082 1.00 29.00 695 GLY A N 1
ATOM 685 C CA . GLY A 1 86 ? 107.707 71.241 72.858 1.00 27.44 695 GLY A CA 1
ATOM 686 C C . GLY A 1 86 ? 107.059 69.892 72.648 1.00 27.78 695 GLY A C 1
ATOM 687 O O . GLY A 1 86 ? 107.680 68.945 72.167 1.00 26.49 695 GLY A O 1
ATOM 688 N N . ALA A 1 87 ? 105.784 69.796 73.010 1.00 27.98 696 ALA A N 1
ATOM 689 C CA . ALA A 1 87 ? 105.067 68.541 72.888 1.00 27.04 696 ALA A CA 1
ATOM 690 C C . ALA A 1 87 ? 104.407 68.310 71.549 1.00 27.22 696 ALA A C 1
ATOM 691 O O . ALA A 1 87 ? 103.843 69.214 70.932 1.00 26.65 696 ALA A O 1
ATOM 693 N N . SER A 1 88 ? 104.458 67.064 71.113 1.00 27.24 697 SER A N 1
ATOM 694 C CA . SER A 1 88 ? 103.762 66.666 69.895 1.00 26.99 697 SER A CA 1
ATOM 695 C C . SER A 1 88 ? 102.275 66.473 70.238 1.00 28.55 697 SER A C 1
ATOM 696 O O . SER A 1 88 ? 101.875 66.551 71.413 1.00 26.03 697 SER A O 1
ATOM 699 N N . PRO A 1 89 ? 101.428 66.310 69.206 1.00 30.14 698 PRO A N 1
ATOM 700 C CA . PRO A 1 89 ? 100.006 66.061 69.480 1.00 30.01 698 PRO A CA 1
ATOM 701 C C . PRO A 1 89 ? 100.049 64.609 70.057 1.00 29.82 698 PRO A C 1
ATOM 702 O O . PRO A 1 89 ? 101.008 63.861 69.838 1.00 28.08 698 PRO A O 1
ATOM 706 N N . PRO A 1 90 ? 99.037 64.201 70.821 1.00 30.20 699 PRO A N 1
ATOM 707 C CA . PRO A 1 90 ? 99.071 62.834 71.368 1.00 30.57 699 PRO A CA 1
ATOM 708 C C . PRO A 1 90 ? 98.833 61.746 70.316 1.00 30.05 699 PRO A C 1
ATOM 709 O O . PRO A 1 90 ? 98.238 61.992 69.297 1.00 31.69 699 PRO A O 1
ATOM 713 N N . SER A 1 91 ? 99.328 60.548 70.557 1.00 29.28 700 SER A N 1
ATOM 714 C CA . SER A 1 91 ? 99.068 59.436 69.653 1.00 29.22 700 SER A CA 1
ATOM 715 C C . SER A 1 91 ? 97.557 59.086 69.779 1.00 29.93 700 SER A C 1
ATOM 716 O O . SER A 1 91 ? 96.864 59.557 70.688 1.00 30.74 700 SER A O 1
ATOM 719 N N . ALA A 1 92 ? 97.048 58.247 68.892 1.00 32.64 701 ALA A N 1
ATOM 720 C CA . ALA A 1 92 ? 95.648 57.808 69.032 1.00 33.43 701 ALA A CA 1
ATOM 721 C C . ALA A 1 92 ? 95.639 56.953 70.320 1.00 32.64 701 ALA A C 1
ATOM 722 O O . ALA A 1 92 ? 96.657 56.342 70.661 1.00 31.64 701 ALA A O 1
ATOM 724 N N . HIS A 1 93 ? 94.525 56.882 71.041 1.00 34.19 702 HIS A N 1
ATOM 725 C CA . HIS A 1 93 ? 94.533 56.055 72.255 1.00 33.11 702 HIS A CA 1
ATOM 726 C C . HIS A 1 93 ? 94.532 54.557 71.962 1.00 31.03 702 HIS A C 1
ATOM 727 O O . HIS A 1 93 ? 94.111 54.125 70.892 1.00 33.19 702 HIS A O 1
ATOM 734 N N . SER A 1 94 ? 95.029 53.769 72.906 1.00 27.96 703 SER A N 1
ATOM 735 C CA . SER A 1 94 ? 95.133 52.333 72.755 1.00 27.73 703 SER A CA 1
ATOM 736 C C . SER A 1 94 ? 93.765 51.642 72.927 1.00 29.69 703 SER A C 1
ATOM 737 O O . SER A 1 94 ? 92.750 52.293 73.194 1.00 29.83 703 SER A O 1
ATOM 740 N N . ASP A 1 95 ? 93.763 50.334 72.687 1.00 30.30 704 ASP A N 1
ATOM 741 C CA . ASP A 1 95 ? 92.595 49.513 72.928 1.00 31.19 704 ASP A CA 1
ATOM 742 C C . ASP A 1 95 ? 92.513 49.528 74.468 1.00 30.15 704 ASP A C 1
ATOM 743 O O . ASP A 1 95 ? 93.519 49.782 75.152 1.00 28.71 704 ASP A O 1
ATOM 748 N N . SER A 1 96 ? 91.371 49.195 75.043 1.00 30.95 705 SER A N 1
ATOM 749 C CA . SER A 1 96 ? 91.289 49.237 76.517 1.00 29.82 705 SER A CA 1
ATOM 750 C C . SER A 1 96 ? 91.725 47.976 77.225 1.00 28.96 705 SER A C 1
ATOM 751 O O . SER A 1 96 ? 91.675 46.903 76.645 1.00 28.89 705 SER A O 1
ATOM 754 N N . CYS A 1 97 ? 92.145 48.114 78.485 1.00 26.94 706 CYS A N 1
ATOM 755 C CA . CYS A 1 97 ? 92.472 46.995 79.358 1.00 26.51 706 CYS A CA 1
ATOM 756 C C . CYS A 1 97 ? 91.408 47.108 80.467 1.00 27.84 706 CYS A C 1
ATOM 757 O O . CYS A 1 97 ? 91.051 48.220 80.875 1.00 28.10 706 CYS A O 1
ATOM 760 N N . THR A 1 98 ? 90.942 45.973 80.964 1.00 27.41 707 THR A N 1
ATOM 761 C CA . THR A 1 98 ? 89.952 45.939 82.044 1.00 27.24 707 THR A CA 1
ATOM 762 C C . THR A 1 98 ? 90.597 45.170 83.173 1.00 26.72 707 THR A C 1
ATOM 763 O O . THR A 1 98 ? 91.257 44.158 82.939 1.00 28.54 707 THR A O 1
ATOM 767 N N . THR A 1 99 ? 90.527 45.684 84.390 1.00 25.33 708 THR A N 1
ATOM 768 C CA . THR A 1 99 ? 91.113 44.935 85.482 1.00 25.39 708 THR A CA 1
ATOM 769 C C . THR A 1 99 ? 89.958 44.364 86.323 1.00 24.55 708 THR A C 1
ATOM 770 O O . THR A 1 99 ? 88.881 44.977 86.435 1.00 25.14 708 THR A O 1
ATOM 774 N N . GLN A 1 100 ? 90.244 43.256 86.984 1.00 26.22 709 GLN A N 1
ATOM 775 C CA . GLN A 1 100 ? 89.294 42.558 87.848 1.00 28.72 709 GLN A CA 1
ATOM 776 C C . GLN A 1 100 ? 89.202 43.222 89.233 1.00 28.46 709 GLN A C 1
ATOM 777 O O . GLN A 1 100 ? 90.103 43.948 89.639 1.00 29.55 709 GLN A O 1
ATOM 783 N N . PRO A 1 101 ? 88.108 42.966 89.980 1.00 29.34 710 PRO A N 1
ATOM 784 C CA . PRO A 1 101 ? 87.915 43.551 91.327 1.00 28.47 710 PRO A CA 1
ATOM 785 C C . PRO A 1 101 ? 88.876 42.968 92.362 1.00 27.94 710 PRO A C 1
ATOM 786 O O . PRO A 1 101 ? 89.473 41.918 92.129 1.00 27.10 710 PRO A O 1
ATOM 790 N N . ASP A 1 102 ? 89.095 43.697 93.454 1.00 25.59 711 ASP A N 1
ATOM 791 C CA . ASP A 1 102 ? 89.901 43.235 94.578 1.00 27.43 711 ASP A CA 1
ATOM 792 C C . ASP A 1 102 ? 89.471 44.117 95.768 1.00 26.49 711 ASP A C 1
ATOM 793 O O . ASP A 1 102 ? 88.606 44.973 95.609 1.00 27.41 711 ASP A O 1
ATOM 798 N N . VAL A 1 103 ? 89.966 43.848 96.969 1.00 27.27 712 VAL A N 1
ATOM 799 C CA . VAL A 1 103 ? 89.626 44.704 98.113 1.00 26.87 712 VAL A CA 1
ATOM 800 C C . VAL A 1 103 ? 90.318 46.075 97.901 1.00 27.07 712 VAL A C 1
ATOM 801 O O . VAL A 1 103 ? 91.188 46.221 97.030 1.00 25.81 712 VAL A O 1
ATOM 805 N N . PRO A 1 104 ? 89.869 47.115 98.626 1.00 26.49 713 PRO A N 1
ATOM 806 C CA . PRO A 1 104 ? 90.510 48.425 98.470 1.00 25.78 713 PRO A CA 1
ATOM 807 C C . PRO A 1 104 ? 91.949 48.232 98.949 1.00 25.99 713 PRO A C 1
ATOM 808 O O . PRO A 1 104 ? 92.196 47.381 99.815 1.00 24.31 713 PRO A O 1
ATOM 812 N N . PHE A 1 105 ? 92.881 49.027 98.418 1.00 25.72 714 PHE A N 1
ATOM 813 C CA . PHE A 1 105 ? 94.289 48.920 98.803 1.00 26.61 714 PHE A CA 1
ATOM 814 C C . PHE A 1 105 ? 94.720 50.005 99.790 1.00 27.93 714 PHE A C 1
ATOM 815 O O . PHE A 1 105 ? 95.890 50.093 100.150 1.00 27.42 714 PHE A O 1
ATOM 823 N N . LYS A 1 106 ? 93.785 50.859 100.213 1.00 26.71 715 LYS A N 1
ATOM 824 C CA . LYS A 1 106 ? 94.099 51.881 101.202 1.00 26.51 715 LYS A CA 1
ATOM 825 C C . LYS A 1 106 ? 92.783 52.282 101.879 1.00 26.22 715 LYS A C 1
ATOM 826 O O . LYS A 1 106 ? 91.695 51.827 101.473 1.00 23.09 715 LYS A O 1
ATOM 832 N N . ASN A 1 107 ? 92.925 53.045 102.956 1.00 27.20 716 ASN A N 1
ATOM 833 C CA . ASN A 1 107 ? 91.805 53.609 103.704 1.00 26.46 716 ASN A CA 1
ATOM 834 C C . ASN A 1 107 ? 91.923 55.106 103.499 1.00 26.27 716 ASN A C 1
ATOM 835 O O . ASN A 1 107 ? 92.980 55.607 103.058 1.00 26.25 716 ASN A O 1
ATOM 840 N N . PRO A 1 108 ? 90.855 55.866 103.814 1.00 25.45 717 PRO A N 1
ATOM 841 C CA . PRO A 1 108 ? 90.937 57.311 103.616 1.00 24.88 717 PRO A CA 1
ATOM 842 C C . PRO A 1 108 ? 92.024 58.054 104.399 1.00 27.10 717 PRO A C 1
ATOM 843 O O . PRO A 1 108 ? 92.341 57.707 105.542 1.00 26.49 717 PRO A O 1
ATOM 847 N N . ASP A 1 109 ? 92.609 59.057 103.740 1.00 28.46 718 ASP A N 1
ATOM 848 C CA . ASP A 1 109 ? 93.640 59.899 104.338 1.00 28.33 718 ASP A CA 1
ATOM 849 C C . ASP A 1 109 ? 92.945 60.973 105.195 1.00 27.23 718 ASP A C 1
ATOM 850 O O . ASP A 1 109 ? 91.714 61.196 105.106 1.00 25.42 718 ASP 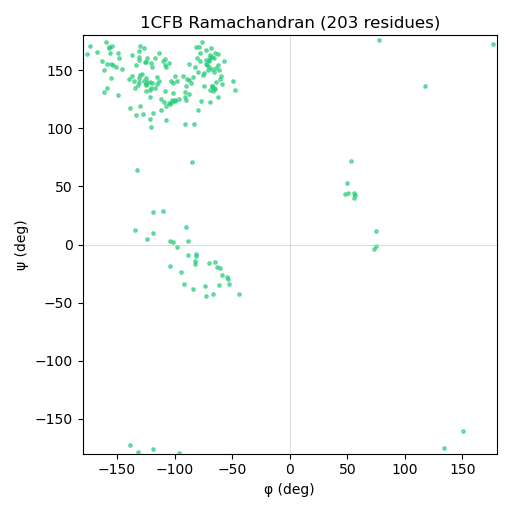A O 1
ATOM 855 N N . ASN A 1 110 ? 93.773 61.672 105.966 1.00 26.59 719 ASN A N 1
ATOM 856 C CA . ASN A 1 110 ? 93.361 62.793 106.795 1.00 27.89 719 ASN A CA 1
ATOM 857 C C . ASN A 1 110 ? 92.173 62.623 107.730 1.00 25.29 719 ASN A C 1
ATOM 858 O O . ASN A 1 110 ? 91.348 63.505 107.854 1.00 26.26 719 ASN A O 1
ATOM 863 N N . VAL A 1 111 ? 92.131 61.510 108.430 1.00 26.95 720 VAL A N 1
ATOM 864 C CA . VAL A 1 111 ? 91.060 61.271 109.377 1.00 26.76 720 VAL A CA 1
ATOM 865 C C . VAL A 1 111 ? 91.208 62.231 110.572 1.00 28.39 720 VAL A C 1
ATOM 866 O O . VAL A 1 111 ? 92.263 62.275 111.218 1.00 27.48 720 VAL A O 1
ATOM 870 N N . VAL A 1 112 ? 90.171 63.023 110.841 1.00 26.53 721 VAL A N 1
ATOM 871 C CA . VAL A 1 112 ? 90.191 63.937 111.974 1.00 28.73 721 VAL A CA 1
ATOM 872 C C . VAL A 1 112 ? 88.893 63.783 112.757 1.00 27.71 721 VAL A C 1
ATOM 873 O O . VAL A 1 112 ? 87.842 63.526 112.162 1.00 25.44 721 VAL A O 1
ATOM 877 N N . GLY A 1 113 ? 89.013 63.768 114.085 1.00 26.36 722 GLY A N 1
ATOM 878 C CA . GLY A 1 113 ? 87.852 63.731 114.959 1.00 25.80 722 GLY A CA 1
ATOM 879 C C . GLY A 1 113 ? 87.904 65.016 115.795 1.00 27.11 722 GLY A C 1
ATOM 880 O O . GLY A 1 113 ? 88.815 65.187 116.624 1.00 28.04 722 GLY A O 1
ATOM 881 N N . GLN A 1 114 ? 86.954 65.926 115.594 1.00 27.22 723 GLN A N 1
ATOM 882 C CA . GLN A 1 114 ? 86.936 67.167 116.355 1.00 27.87 723 GLN A CA 1
ATOM 883 C C . GLN A 1 114 ? 85.571 67.801 116.374 1.00 28.06 723 GLN A C 1
ATOM 884 O O . GLN A 1 114 ? 84.924 67.916 115.326 1.00 26.84 723 GLN A O 1
ATOM 890 N N . GLY A 1 115 ? 85.130 68.254 117.545 1.00 27.51 724 GLY A N 1
ATOM 891 C CA . GLY A 1 115 ? 83.833 68.904 117.603 1.00 28.40 724 GLY A CA 1
ATOM 892 C C . GLY A 1 115 ? 83.837 70.277 116.923 1.00 30.61 724 GLY A C 1
ATOM 893 O O . GLY A 1 115 ? 84.899 70.906 116.771 1.00 30.84 724 GLY A O 1
ATOM 894 N N . THR A 1 116 ? 82.682 70.705 116.420 1.00 31.55 725 THR A N 1
ATOM 895 C CA . THR A 1 116 ? 82.547 72.028 115.824 1.00 34.28 725 THR A CA 1
ATOM 896 C C . THR A 1 116 ? 81.801 72.911 116.830 1.00 37.19 725 THR A C 1
ATOM 897 O O . THR A 1 116 ? 81.804 74.132 116.709 1.00 38.95 725 THR A O 1
ATOM 901 N N . GLU A 1 117 ? 81.119 72.273 117.782 1.00 36.81 726 GLU A N 1
ATOM 902 C CA . GLU A 1 117 ? 80.386 72.956 118.850 1.00 37.55 726 GLU A CA 1
ATOM 903 C C . GLU A 1 117 ? 80.692 72.170 120.151 1.00 37.31 726 GLU A C 1
ATOM 904 O O . GLU A 1 117 ? 81.128 71.014 120.091 1.00 36.09 726 GLU A O 1
ATOM 910 N N . PRO A 1 118 ? 80.431 72.767 121.340 1.00 37.57 727 PRO A N 1
ATOM 911 C CA . PRO A 1 118 ? 80.728 72.082 122.607 1.00 36.00 727 PRO A CA 1
ATOM 912 C C . PRO A 1 118 ? 80.366 70.611 122.791 1.00 33.24 727 PRO A C 1
ATOM 913 O O . PRO A 1 118 ? 81.181 69.840 123.289 1.00 35.25 727 PRO A O 1
ATOM 917 N N . ASN A 1 119 ? 79.191 70.207 122.356 1.00 30.89 728 ASN A N 1
ATOM 918 C CA . ASN A 1 119 ? 78.771 68.833 122.565 1.00 29.65 728 ASN A CA 1
ATOM 919 C C . ASN A 1 119 ? 78.678 67.922 121.362 1.00 28.82 728 ASN A C 1
ATOM 920 O O . ASN A 1 119 ? 77.809 67.045 121.306 1.00 28.13 728 ASN A O 1
ATOM 925 N N . ASN A 1 120 ? 79.491 68.174 120.345 1.00 27.79 729 ASN A N 1
ATOM 926 C CA . ASN A 1 120 ? 79.485 67.245 119.234 1.00 27.46 729 ASN A CA 1
ATOM 927 C C . ASN A 1 120 ? 80.910 66.835 118.902 1.00 27.10 729 ASN A C 1
ATOM 928 O O . ASN A 1 120 ? 81.882 67.308 119.535 1.00 25.46 729 ASN A O 1
ATOM 933 N N . LEU A 1 121 ? 81.003 65.843 118.018 1.00 26.83 730 LEU A N 1
ATOM 934 C CA . LEU A 1 121 ? 82.255 65.307 117.530 1.00 24.86 730 LEU A CA 1
ATOM 935 C C . LEU A 1 121 ? 82.042 65.083 116.019 1.00 24.19 730 LEU A C 1
ATOM 936 O O . LEU A 1 121 ? 81.118 64.365 115.606 1.00 25.36 730 LEU A O 1
ATOM 941 N N . VAL A 1 122 ? 82.817 65.790 115.204 1.00 23.52 731 VAL A N 1
ATOM 942 C CA . VAL A 1 122 ? 82.726 65.613 113.758 1.00 23.92 731 VAL A CA 1
ATOM 943 C C . VAL A 1 122 ? 83.906 64.793 113.285 1.00 23.65 731 VAL A C 1
ATOM 944 O O . VAL A 1 122 ? 85.070 65.126 113.563 1.00 24.05 731 VAL A O 1
ATOM 948 N N . ILE A 1 123 ? 83.611 63.656 112.660 1.00 24.10 732 ILE A N 1
ATOM 949 C CA . ILE A 1 123 ? 84.658 62.791 112.121 1.00 24.56 732 ILE A CA 1
ATOM 950 C C . ILE A 1 123 ? 84.719 63.110 110.630 1.00 25.81 732 ILE A C 1
ATOM 951 O O . ILE A 1 123 ? 83.692 62.985 109.942 1.00 24.42 732 ILE A O 1
ATOM 956 N N . SER A 1 124 ? 85.894 63.506 110.127 1.00 24.39 733 SER A N 1
ATOM 957 C CA . SER A 1 124 ? 86.036 63.846 108.721 1.00 25.82 733 SER A CA 1
ATOM 958 C C . SER A 1 124 ? 87.254 63.123 108.110 1.00 26.09 733 SER A C 1
ATOM 959 O O . SER A 1 124 ? 88.119 62.590 108.839 1.00 26.51 733 SER A O 1
ATOM 962 N N . TRP A 1 125 ? 87.246 62.982 106.785 1.00 25.81 734 TRP A N 1
ATOM 963 C CA . TRP A 1 125 ? 88.332 62.294 106.059 1.00 23.23 734 TRP A CA 1
ATOM 964 C C . TRP A 1 125 ? 88.329 62.782 104.613 1.00 23.21 734 TRP A C 1
ATOM 965 O O . TRP A 1 125 ? 87.405 63.475 104.185 1.00 24.20 734 TRP A O 1
ATOM 976 N N . THR A 1 126 ? 89.354 62.428 103.846 1.00 23.32 735 THR A N 1
ATOM 977 C CA . THR A 1 126 ? 89.373 62.835 102.440 1.00 23.17 735 THR A CA 1
ATOM 978 C C . THR A 1 126 ? 88.705 61.717 101.613 1.00 21.28 735 THR A C 1
ATOM 979 O O . THR A 1 126 ? 89.091 60.563 101.721 1.00 22.86 735 THR A O 1
ATOM 983 N N . PRO A 1 127 ? 87.712 62.048 100.793 1.00 21.82 736 PRO A N 1
ATOM 984 C CA . PRO A 1 127 ? 87.045 61.024 99.972 1.00 22.93 736 PRO A CA 1
ATOM 985 C C . PRO A 1 127 ? 88.058 60.330 99.017 1.00 25.48 736 PRO A C 1
ATOM 986 O O . PRO A 1 127 ? 89.060 60.939 98.561 1.00 24.21 736 PRO A O 1
ATOM 990 N N . MET A 1 128 ? 87.848 59.039 98.791 1.00 24.87 737 MET A N 1
ATOM 991 C CA . MET A 1 128 ? 88.695 58.273 97.877 1.00 23.53 737 MET A CA 1
ATOM 992 C C . MET A 1 128 ? 87.977 58.248 96.520 1.00 23.90 737 MET A C 1
ATOM 993 O O . MET A 1 128 ? 86.815 57.847 96.419 1.00 24.83 737 MET A O 1
ATOM 998 N N . PRO A 1 129 ? 88.661 58.681 95.449 1.00 24.85 738 PRO A N 1
ATOM 999 C CA . PRO A 1 129 ? 88.057 58.693 94.104 1.00 22.99 738 PRO A CA 1
ATOM 1000 C C . PRO A 1 129 ? 87.808 57.245 93.586 1.00 20.75 738 PRO A C 1
ATOM 1001 O O . PRO A 1 129 ? 88.402 56.288 94.086 1.00 22.29 738 PRO A O 1
ATOM 1005 N N . GLU A 1 130 ? 86.952 57.113 92.591 1.00 20.44 739 GLU A N 1
ATOM 1006 C CA . GLU A 1 130 ? 86.546 55.812 92.047 1.00 21.87 739 GLU A CA 1
ATOM 1007 C C . GLU A 1 130 ? 87.658 54.859 91.631 1.00 20.95 739 GLU A C 1
ATOM 1008 O O . GLU A 1 130 ? 87.512 53.679 91.786 1.00 21.20 739 GLU A O 1
ATOM 1014 N N . ILE A 1 131 ? 88.774 55.377 91.117 1.00 21.65 740 ILE A N 1
ATOM 1015 C CA . ILE A 1 131 ? 89.908 54.524 90.701 1.00 18.98 740 ILE A CA 1
ATOM 1016 C C . ILE A 1 131 ? 90.505 53.781 91.898 1.00 20.33 740 ILE A C 1
ATOM 1017 O O . ILE A 1 131 ? 91.221 52.790 91.747 1.00 20.75 740 ILE A O 1
ATOM 1022 N N . GLU A 1 132 ? 90.230 54.264 93.110 1.00 21.12 741 GLU A N 1
ATOM 1023 C CA . GLU A 1 132 ? 90.723 53.578 94.303 1.00 21.33 741 GLU A CA 1
ATOM 1024 C C . GLU A 1 132 ? 89.642 52.655 94.926 1.00 20.73 741 GLU A C 1
ATOM 1025 O O . GLU A 1 132 ? 89.917 51.932 95.893 1.00 21.88 741 GLU A O 1
ATOM 1031 N N . HIS A 1 133 ? 88.447 52.628 94.353 1.00 21.02 742 HIS A N 1
ATOM 1032 C CA . HIS A 1 133 ? 87.356 51.816 94.958 1.00 21.48 742 HIS A CA 1
ATOM 1033 C C . HIS A 1 133 ? 87.604 50.317 94.902 1.00 22.39 742 HIS A C 1
ATOM 1034 O O . HIS A 1 133 ? 87.206 49.558 95.832 1.00 22.90 742 HIS A O 1
ATOM 1041 N N . ASN A 1 134 ? 88.100 49.878 93.745 1.00 22.70 743 ASN A N 1
ATOM 1042 C CA . ASN A 1 134 ? 88.528 48.487 93.537 1.00 21.56 743 ASN A CA 1
ATOM 1043 C C . ASN A 1 134 ? 87.498 47.365 93.392 1.00 22.48 743 ASN A C 1
ATOM 1044 O O . ASN A 1 134 ? 87.872 46.243 93.116 1.00 22.18 743 ASN A O 1
ATOM 1049 N N . ALA A 1 135 ? 86.215 47.683 93.546 1.00 22.11 744 ALA A N 1
ATOM 1050 C CA . ALA A 1 135 ? 85.113 46.736 93.347 1.00 22.18 744 ALA A CA 1
ATOM 1051 C C . ALA A 1 135 ? 83.787 47.482 93.528 1.00 23.43 744 ALA A C 1
ATOM 1052 O O . ALA A 1 135 ? 83.769 48.639 93.978 1.00 22.86 744 ALA A O 1
ATOM 1054 N N . PRO A 1 136 ? 82.673 46.887 93.064 1.00 25.16 745 PRO A N 1
ATOM 1055 C CA . PRO A 1 136 ? 81.374 47.547 93.225 1.00 24.20 745 PRO A CA 1
ATOM 1056 C C . PRO A 1 136 ? 80.965 47.692 94.704 1.00 21.59 745 PRO A C 1
ATOM 1057 O O . PRO A 1 136 ? 81.502 47.029 95.580 1.00 23.47 745 PRO A O 1
ATOM 1061 N N . ASN A 1 137 ? 79.980 48.548 94.933 1.00 23.57 746 ASN A N 1
ATOM 1062 C CA . ASN A 1 137 ? 79.419 48.834 96.264 1.00 24.22 746 ASN A CA 1
ATOM 1063 C C . ASN A 1 137 ? 80.448 49.293 97.307 1.00 23.30 746 ASN A C 1
ATOM 1064 O O . ASN A 1 137 ? 80.447 48.842 98.469 1.00 23.08 746 ASN A O 1
ATOM 1069 N N . PHE A 1 138 ? 81.373 50.133 96.847 1.00 20.97 747 PHE A N 1
ATOM 1070 C CA . PHE A 1 138 ? 82.397 50.716 97.704 1.00 20.83 747 PHE A CA 1
ATOM 1071 C C . PHE A 1 138 ? 81.694 51.611 98.762 1.00 20.11 747 PHE A C 1
ATOM 1072 O O . PHE A 1 138 ? 80.749 52.338 98.436 1.00 18.94 747 PHE A O 1
ATOM 1080 N N . HIS A 1 139 ? 82.159 51.575 100.002 1.00 20.39 748 HIS A N 1
ATOM 1081 C CA . HIS A 1 139 ? 81.596 52.452 101.046 1.00 21.31 748 HIS A CA 1
ATOM 1082 C C . HIS A 1 139 ? 82.652 52.628 102.133 1.00 20.42 748 HIS A C 1
ATOM 1083 O O . HIS A 1 139 ? 83.622 51.891 102.169 1.00 20.77 748 HIS A O 1
ATOM 1090 N N . TYR A 1 140 ? 82.458 53.617 102.991 1.00 19.26 749 TYR A N 1
ATOM 1091 C CA . TYR A 1 140 ? 83.335 53.868 104.117 1.00 22.09 749 TYR A CA 1
ATOM 1092 C C . TYR A 1 140 ? 82.614 53.245 105.325 1.00 22.80 749 TYR A C 1
ATOM 1093 O O . TYR A 1 140 ? 81.371 53.241 105.382 1.00 24.45 749 TYR A O 1
ATOM 1102 N N . TYR A 1 141 ? 83.398 52.696 106.243 1.00 21.32 750 TYR A N 1
ATOM 1103 C CA . TYR A 1 141 ? 82.885 52.123 107.487 1.00 22.82 750 TYR A CA 1
ATOM 1104 C C . TYR A 1 141 ? 83.607 52.925 108.585 1.00 22.82 750 TYR A C 1
ATOM 1105 O O . TYR A 1 141 ? 84.830 52.808 108.769 1.00 22.21 750 TYR A O 1
ATOM 1114 N N . VAL A 1 142 ? 82.856 53.784 109.257 1.00 22.32 751 VAL A N 1
ATOM 1115 C CA . VAL A 1 142 ? 83.395 54.664 110.298 1.00 23.34 751 VAL A CA 1
ATOM 1116 C C . VAL A 1 142 ? 83.079 54.116 111.684 1.00 24.43 751 VAL A C 1
ATOM 1117 O O . VAL A 1 142 ? 81.935 53.752 111.962 1.00 24.28 751 VAL A O 1
ATOM 1121 N N . SER A 1 143 ? 84.095 54.032 112.544 1.00 24.14 752 SER A N 1
ATOM 1122 C CA . SER A 1 143 ? 83.885 53.481 113.889 1.00 25.69 752 SER A CA 1
ATOM 1123 C C . SER A 1 143 ? 84.468 54.428 114.922 1.00 26.68 752 SER A C 1
ATOM 1124 O O . SER A 1 143 ? 85.470 55.118 114.645 1.00 26.00 752 SER A O 1
ATOM 1127 N N . TRP A 1 144 ? 83.823 54.503 116.088 1.00 27.60 753 TRP A N 1
ATOM 1128 C CA . TRP A 1 144 ? 84.305 55.387 117.149 1.00 27.43 753 TRP A CA 1
ATOM 1129 C C . TRP A 1 144 ? 83.887 54.872 118.508 1.00 28.57 753 TRP A C 1
ATOM 1130 O O . TRP A 1 144 ? 82.907 54.144 118.629 1.00 27.47 753 TRP A O 1
ATOM 1141 N N . LYS A 1 145 ? 84.665 55.236 119.519 1.00 29.62 754 LYS A N 1
ATOM 1142 C CA . LYS A 1 145 ? 84.360 54.885 120.899 1.00 30.44 754 LYS A CA 1
ATOM 1143 C C . LYS A 1 145 ? 85.141 55.790 121.842 1.00 29.54 754 LYS A C 1
ATOM 1144 O O . LYS A 1 145 ? 86.223 56.292 121.498 1.00 26.90 754 LYS A O 1
ATOM 1150 N N . ARG A 1 146 ? 84.549 56.031 123.011 1.00 30.23 755 ARG A N 1
ATOM 1151 C CA . ARG A 1 146 ? 85.196 56.819 124.054 1.00 30.24 755 ARG A CA 1
ATOM 1152 C C . ARG A 1 146 ? 86.408 55.984 124.487 1.00 32.07 755 ARG A C 1
ATOM 1153 O O . ARG A 1 146 ? 86.372 54.746 124.456 1.00 30.54 755 ARG A O 1
ATOM 1161 N N . ASP A 1 147 ? 87.471 56.649 124.898 1.00 35.15 756 ASP A N 1
ATOM 1162 C CA . ASP A 1 147 ? 88.644 55.911 125.340 1.00 40.76 756 ASP A CA 1
ATOM 1163 C C . ASP A 1 147 ? 88.458 55.539 126.819 1.00 41.34 756 ASP A C 1
ATOM 1164 O O . ASP A 1 147 ? 89.102 56.097 127.702 1.00 42.92 756 ASP A O 1
ATOM 1169 N N . ILE A 1 148 ? 87.542 54.603 127.054 1.00 41.17 757 ILE A N 1
ATOM 1170 C CA . ILE A 1 148 ? 87.171 54.105 128.377 1.00 41.49 757 ILE A CA 1
ATOM 1171 C C . ILE A 1 148 ? 87.310 52.595 128.293 1.00 43.04 757 ILE A C 1
ATOM 1172 O O . ILE A 1 148 ? 86.887 51.989 127.298 1.00 42.62 757 ILE A O 1
ATOM 1177 N N . PRO A 1 149 ? 87.826 51.949 129.361 1.00 44.40 758 PRO A N 1
ATOM 1178 C CA . PRO A 1 149 ? 87.979 50.495 129.332 1.00 43.41 758 PRO A CA 1
ATOM 1179 C C . PRO A 1 149 ? 86.618 49.848 129.108 1.00 42.54 758 PRO A C 1
ATOM 1180 O O . PRO A 1 149 ? 85.623 50.311 129.642 1.00 44.07 758 PRO A O 1
ATOM 1184 N N . ALA A 1 150 ? 86.566 48.823 128.268 1.00 42.30 759 ALA A N 1
ATOM 1185 C CA . ALA A 1 150 ? 85.325 48.102 127.983 1.00 42.24 759 ALA A CA 1
ATOM 1186 C C . ALA A 1 150 ? 84.313 48.812 127.071 1.00 41.98 759 ALA A C 1
ATOM 1187 O O . ALA A 1 150 ? 83.262 48.239 126.758 1.00 42.56 759 ALA A O 1
ATOM 1189 N N . ALA A 1 151 ? 84.635 50.030 126.633 1.00 40.26 760 ALA A N 1
ATOM 1190 C CA . ALA A 1 151 ? 83.753 50.790 125.736 1.00 38.90 760 ALA A CA 1
ATOM 1191 C C . ALA A 1 151 ? 83.682 50.059 124.401 1.00 37.26 760 ALA A C 1
ATOM 1192 O O . ALA A 1 151 ? 84.700 49.569 123.906 1.00 38.41 760 ALA A O 1
ATOM 1194 N N . ALA A 1 152 ? 82.479 49.917 123.859 1.00 36.31 761 ALA A N 1
ATOM 1195 C CA . ALA A 1 152 ? 82.291 49.255 122.564 1.00 35.40 761 ALA A CA 1
ATOM 1196 C C . ALA A 1 152 ? 82.299 50.249 121.369 1.00 33.84 761 ALA A C 1
ATOM 1197 O O . ALA A 1 152 ? 81.884 51.405 121.505 1.00 32.58 761 ALA A O 1
ATOM 1199 N N . TRP A 1 153 ? 82.837 49.803 120.236 1.00 32.14 762 TRP A N 1
ATOM 1200 C CA . TRP A 1 153 ? 82.872 50.613 119.023 1.00 31.70 762 TRP A CA 1
ATOM 1201 C C . TRP A 1 153 ? 81.448 50.810 118.509 1.00 30.03 762 TRP A C 1
ATOM 1202 O O . TRP A 1 153 ? 80.645 49.869 118.544 1.00 30.58 762 TRP A O 1
ATOM 1213 N N . GLU A 1 154 ? 81.122 52.038 118.101 1.00 29.58 763 GLU A N 1
ATOM 1214 C CA . GLU A 1 154 ? 79.839 52.326 117.456 1.00 28.99 763 GLU A CA 1
ATOM 1215 C C . GLU A 1 154 ? 80.252 52.448 115.988 1.00 29.34 763 GLU A C 1
ATOM 1216 O O . GLU A 1 154 ? 81.299 53.007 115.706 1.00 27.78 763 GLU A O 1
ATOM 1222 N N . ASN A 1 155 ? 79.440 51.945 115.066 1.00 28.11 764 ASN A N 1
ATOM 1223 C CA . ASN A 1 155 ? 79.803 51.936 113.646 1.00 30.69 764 ASN A CA 1
ATOM 1224 C C . ASN A 1 155 ? 78.753 52.590 112.745 1.00 30.23 764 ASN A C 1
ATOM 1225 O O . ASN A 1 155 ? 77.574 52.649 113.111 1.00 30.74 764 ASN A O 1
ATOM 1230 N N . ASN A 1 156 ? 79.176 53.053 111.565 1.00 28.96 765 ASN A N 1
ATOM 1231 C CA . ASN A 1 156 ? 78.288 53.719 110.608 1.00 27.69 765 ASN A CA 1
ATOM 1232 C C . ASN A 1 156 ? 78.783 53.454 109.176 1.00 26.69 765 ASN A C 1
ATOM 1233 O O . ASN A 1 156 ? 79.979 53.620 108.892 1.00 24.81 765 ASN A O 1
ATOM 1238 N N . ASN A 1 157 ? 77.883 52.985 108.303 1.00 25.47 766 ASN A N 1
ATOM 1239 C CA . ASN A 1 157 ? 78.205 52.721 106.888 1.00 26.80 766 ASN A CA 1
ATOM 1240 C C . ASN A 1 157 ? 77.903 53.981 106.090 1.00 24.75 766 ASN A C 1
ATOM 1241 O O . ASN A 1 157 ? 76.857 54.606 106.272 1.00 26.24 766 ASN A O 1
ATOM 1246 N N . ILE A 1 158 ? 78.831 54.415 105.249 1.00 23.36 767 ILE A N 1
ATOM 1247 C CA . ILE A 1 158 ? 78.599 55.630 104.465 1.00 22.75 767 ILE A CA 1
ATOM 1248 C C . ILE A 1 158 ? 78.698 55.181 103.000 1.00 24.08 767 ILE A C 1
ATOM 1249 O O . ILE A 1 158 ? 79.804 54.927 102.495 1.00 21.78 767 ILE A O 1
ATOM 1254 N N . PHE A 1 159 ? 77.547 55.005 102.348 1.00 24.54 768 PHE A N 1
ATOM 1255 C CA . PHE A 1 159 ? 77.535 54.505 100.960 1.00 25.34 768 PHE A CA 1
ATOM 1256 C C . PHE A 1 159 ? 77.802 55.528 99.844 1.00 25.95 768 PHE A C 1
ATOM 1257 O O . PHE A 1 159 ? 78.015 55.157 98.668 1.00 27.16 768 PHE A O 1
ATOM 1265 N N . ASP A 1 160 ? 77.824 56.807 100.216 1.00 22.27 769 ASP A N 1
ATOM 1266 C CA . ASP A 1 160 ? 78.107 57.896 99.296 1.00 23.76 769 ASP A CA 1
ATOM 1267 C C . ASP A 1 160 ? 79.627 58.154 99.328 1.00 23.05 769 ASP A C 1
ATOM 1268 O O . ASP A 1 160 ? 80.122 58.794 100.256 1.00 22.00 769 ASP A O 1
ATOM 1273 N N . TRP A 1 161 ? 80.355 57.696 98.300 1.00 22.06 770 TRP A N 1
ATOM 1274 C CA . TRP A 1 161 ? 81.822 57.881 98.276 1.00 22.77 770 TRP A CA 1
ATOM 1275 C C . TRP A 1 161 ? 82.272 59.350 98.297 1.00 21.15 770 TRP A C 1
ATOM 1276 O O . TRP A 1 161 ? 83.406 59.633 98.668 1.00 22.17 770 TRP A O 1
ATOM 1287 N N . ARG A 1 162 ? 81.394 60.286 97.917 1.00 22.44 771 ARG A N 1
ATOM 1288 C CA . ARG A 1 162 ? 81.748 61.709 97.952 1.00 24.00 771 ARG A CA 1
ATOM 1289 C C . ARG A 1 162 ? 81.593 62.336 99.363 1.00 24.78 771 ARG A C 1
ATOM 1290 O O . ARG A 1 162 ? 82.116 63.430 99.618 1.00 23.95 771 ARG A O 1
ATOM 1298 N N . GLN A 1 163 ? 80.862 61.671 100.265 1.00 24.64 772 GLN A N 1
ATOM 1299 C CA . GLN A 1 163 ? 80.668 62.209 101.623 1.00 24.37 772 GLN A CA 1
ATOM 1300 C C . GLN A 1 163 ? 81.998 62.190 102.391 1.00 23.83 772 GLN A C 1
ATOM 1301 O O . GLN A 1 163 ? 82.719 61.192 102.360 1.00 23.80 772 GLN A O 1
ATOM 1307 N N . ASN A 1 164 ? 82.304 63.277 103.107 1.00 23.72 773 ASN A N 1
ATOM 1308 C CA . ASN A 1 164 ? 83.587 63.373 103.808 1.00 24.91 773 ASN A CA 1
ATOM 1309 C C . ASN A 1 164 ? 83.534 63.515 105.341 1.00 25.01 773 ASN A C 1
ATOM 1310 O O . ASN A 1 164 ? 84.566 63.776 106.002 1.00 24.39 773 ASN A O 1
ATOM 1315 N N . ASN A 1 165 ? 82.345 63.328 105.908 1.00 24.91 774 ASN A N 1
ATOM 1316 C CA . ASN A 1 165 ? 82.201 63.426 107.347 1.00 24.29 774 ASN A CA 1
ATOM 1317 C C . ASN A 1 165 ? 80.878 62.904 107.859 1.00 23.16 774 ASN A C 1
ATOM 1318 O O . ASN A 1 165 ? 79.917 62.670 107.076 1.00 21.77 774 ASN A O 1
ATOM 1323 N N . ILE A 1 166 ? 80.857 62.706 109.181 1.00 22.57 775 ILE A N 1
ATOM 1324 C CA . ILE A 1 166 ? 79.637 62.382 109.914 1.00 21.66 775 ILE A CA 1
ATOM 1325 C C . ILE A 1 166 ? 79.672 63.245 111.195 1.00 21.65 775 ILE A C 1
ATOM 1326 O O . ILE A 1 166 ? 80.769 63.536 111.742 1.00 20.71 775 ILE A O 1
ATOM 1331 N N . VAL A 1 167 ? 78.495 63.685 111.631 1.00 22.37 776 VAL A N 1
ATOM 1332 C CA . VAL A 1 167 ? 78.322 64.529 112.826 1.00 21.83 776 VAL A CA 1
ATOM 1333 C C . VAL A 1 167 ? 77.657 63.687 113.932 1.00 22.04 776 VAL A C 1
ATOM 1334 O O . VAL A 1 167 ? 76.604 63.052 113.719 1.00 21.96 776 VAL A O 1
ATOM 1338 N N . ILE A 1 168 ? 78.336 63.600 115.063 1.00 23.06 777 ILE A N 1
ATOM 1339 C CA . ILE A 1 168 ? 77.856 62.814 116.219 1.00 24.94 777 ILE A CA 1
ATOM 1340 C C . ILE A 1 168 ? 77.517 63.825 117.296 1.00 26.33 777 ILE A C 1
ATOM 1341 O O . ILE A 1 168 ? 78.363 64.624 117.701 1.00 28.22 777 ILE A O 1
ATOM 1346 N N . ALA A 1 169 ? 76.298 63.774 117.799 1.00 27.10 778 ALA A N 1
ATOM 1347 C CA . ALA A 1 169 ? 75.919 64.766 118.773 1.00 28.13 778 ALA A CA 1
ATOM 1348 C C . ALA A 1 169 ? 75.534 64.197 120.150 1.00 26.92 778 ALA A C 1
ATOM 1349 O O . ALA A 1 169 ? 75.653 62.993 120.394 1.00 26.72 778 ALA A O 1
ATOM 1351 N N . ASP A 1 170 ? 75.100 65.087 121.027 1.00 27.54 779 ASP A N 1
ATOM 1352 C CA . ASP A 1 170 ? 74.735 64.751 122.401 1.00 27.65 779 ASP A CA 1
ATOM 1353 C C . ASP A 1 170 ? 75.906 64.079 123.130 1.00 26.12 779 ASP A C 1
ATOM 1354 O O . ASP A 1 170 ? 75.732 63.100 123.859 1.00 26.99 779 ASP A O 1
ATOM 1359 N N . GLN A 1 171 ? 77.119 64.630 122.914 1.00 24.15 780 GLN A N 1
ATOM 1360 C CA . GLN A 1 171 ? 78.341 64.122 123.529 1.00 25.17 780 GLN A CA 1
ATOM 1361 C C . GLN A 1 171 ? 78.799 65.057 124.668 1.00 26.88 780 GLN A C 1
ATOM 1362 O O . GLN A 1 171 ? 78.405 66.229 124.700 1.00 25.99 780 GLN A O 1
ATOM 1368 N N . PRO A 1 172 ? 79.573 64.519 125.613 1.00 28.61 781 PRO A N 1
ATOM 1369 C CA . PRO A 1 172 ? 80.111 65.312 126.741 1.00 30.47 781 PRO A CA 1
ATOM 1370 C C . PRO A 1 172 ? 81.168 66.214 126.086 1.00 32.43 781 PRO A C 1
ATOM 1371 O O . PRO A 1 172 ? 81.809 65.785 125.113 1.00 33.05 781 PRO A O 1
ATOM 1375 N N . THR A 1 173 ? 81.414 67.403 126.606 1.00 34.18 782 THR A N 1
ATOM 1376 C CA . THR A 1 173 ? 82.444 68.234 126.003 1.00 34.98 782 THR A CA 1
ATOM 1377 C C . THR A 1 173 ? 83.852 67.832 126.428 1.00 36.07 782 THR A C 1
ATOM 1378 O O . THR A 1 173 ? 84.068 67.246 127.496 1.00 35.46 782 THR A O 1
ATOM 1382 N N . PHE A 1 174 ? 84.786 68.048 125.508 1.00 36.78 783 PHE A N 1
ATOM 1383 C CA . PHE A 1 174 ? 86.194 67.791 125.716 1.00 37.46 783 PHE A CA 1
ATOM 1384 C C . PHE A 1 174 ? 86.546 66.415 126.276 1.00 36.11 783 PHE A C 1
ATOM 1385 O O . PHE A 1 174 ? 87.175 66.310 127.321 1.00 36.27 783 PHE A O 1
ATOM 1393 N N . VAL A 1 175 ? 86.064 65.355 125.630 1.00 34.22 784 VAL A N 1
ATOM 1394 C CA . VAL A 1 175 ? 86.436 63.994 126.032 1.00 31.50 784 VAL A CA 1
ATOM 1395 C C . VAL A 1 175 ? 87.106 63.337 124.822 1.00 30.84 784 VAL A C 1
ATOM 1396 O O . VAL A 1 175 ? 86.967 63.799 123.677 1.00 29.25 784 VAL A O 1
ATOM 1400 N N . LYS A 1 176 ? 87.922 62.341 125.112 1.00 30.86 785 LYS A N 1
ATOM 1401 C CA . LYS A 1 176 ? 88.697 61.628 124.111 1.00 31.99 785 LYS A CA 1
ATOM 1402 C C . LYS A 1 176 ? 87.998 60.412 123.480 1.00 30.28 785 LYS A C 1
ATOM 1403 O O . LYS A 1 176 ? 87.321 59.641 124.158 1.00 29.21 785 LYS A O 1
ATOM 1409 N N . TYR A 1 177 ? 88.228 60.222 122.181 1.00 30.36 786 TYR A N 1
ATOM 1410 C CA . TYR A 1 177 ? 87.635 59.096 121.428 1.00 29.28 786 TYR A CA 1
ATOM 1411 C C . TYR A 1 177 ? 88.696 58.416 120.580 1.00 28.95 786 TYR A C 1
ATOM 1412 O O . TYR A 1 177 ? 89.691 59.035 120.220 1.00 29.37 786 TYR A O 1
ATOM 1421 N N . LEU A 1 178 ? 88.482 57.148 120.271 1.00 29.48 787 LEU A N 1
ATOM 1422 C CA . LEU A 1 178 ? 89.373 56.417 119.375 1.00 30.24 787 LEU A CA 1
ATOM 1423 C C . LEU A 1 178 ? 88.491 56.275 118.107 1.00 30.37 787 LEU A C 1
ATOM 1424 O O . LEU A 1 178 ? 87.327 55.887 118.216 1.00 27.31 787 LEU A O 1
ATOM 1429 N N . ILE A 1 179 ? 89.051 56.599 116.938 1.00 30.83 788 ILE A N 1
ATOM 1430 C CA . ILE A 1 179 ? 88.319 56.588 115.673 1.00 30.62 788 ILE A CA 1
ATOM 1431 C C . ILE A 1 179 ? 89.032 55.840 114.534 1.00 31.25 788 ILE A C 1
ATOM 1432 O O . ILE A 1 179 ? 90.253 55.898 114.429 1.00 31.42 788 ILE A O 1
ATOM 1437 N N . LYS A 1 180 ? 88.255 55.154 113.693 1.00 31.23 789 LYS A N 1
ATOM 1438 C CA . LYS A 1 180 ? 88.754 54.441 112.498 1.00 30.36 789 LYS A CA 1
ATOM 1439 C C . LYS A 1 180 ? 87.828 54.737 111.287 1.00 29.67 789 LYS A C 1
ATOM 1440 O O . LYS A 1 180 ? 86.600 54.838 111.466 1.00 26.65 789 LYS A O 1
ATOM 1446 N N . VAL A 1 181 ? 88.413 54.910 110.090 1.00 27.57 790 VAL A N 1
ATOM 1447 C CA . VAL A 1 181 ? 87.660 55.090 108.842 1.00 24.97 790 VAL A CA 1
ATOM 1448 C C . VAL A 1 181 ? 88.257 54.024 107.904 1.00 24.89 790 VAL A C 1
ATOM 1449 O O . VAL A 1 181 ? 89.459 54.049 107.552 1.00 25.16 790 VAL A O 1
ATOM 1453 N N . VAL A 1 182 ? 87.448 53.032 107.585 1.00 23.89 791 VAL A N 1
ATOM 1454 C CA . VAL A 1 182 ? 87.896 51.935 106.734 1.00 25.80 791 VAL A CA 1
ATOM 1455 C C . VAL A 1 182 ? 87.178 51.917 105.388 1.00 25.85 791 VAL A C 1
ATOM 1456 O O . V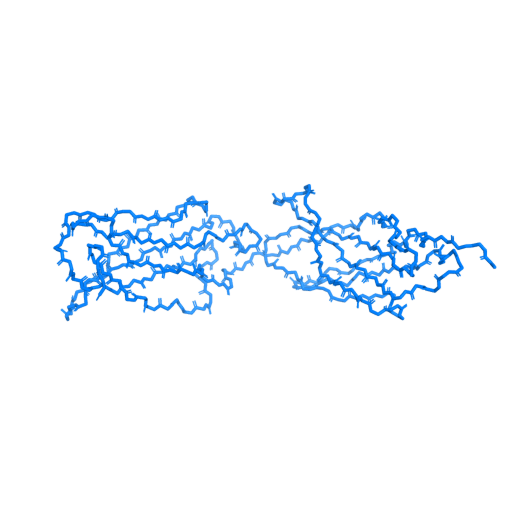AL A 1 182 ? 85.983 52.241 105.307 1.00 23.61 791 VAL A O 1
ATOM 1460 N N . ALA A 1 183 ? 87.925 51.611 104.321 1.00 23.53 792 ALA A N 1
ATOM 1461 C CA . ALA A 1 183 ? 87.318 51.465 103.006 1.00 23.08 792 ALA A CA 1
ATOM 1462 C C . ALA A 1 183 ? 86.914 49.985 102.864 1.00 21.41 792 ALA A C 1
ATOM 1463 O O . ALA A 1 183 ? 87.700 49.051 103.172 1.00 22.72 792 ALA A O 1
ATOM 1465 N N . ILE A 1 184 ? 85.710 49.775 102.332 1.00 22.44 793 ILE A N 1
ATOM 1466 C CA . ILE A 1 184 ? 85.162 48.432 102.102 1.00 22.66 793 ILE A CA 1
ATOM 1467 C C . ILE A 1 184 ? 84.421 48.381 100.760 1.00 22.94 793 ILE A C 1
ATOM 1468 O O . ILE A 1 184 ? 83.816 49.381 100.333 1.00 23.42 793 ILE A O 1
ATOM 1473 N N . ASN A 1 185 ? 84.535 47.257 100.048 1.00 23.95 794 ASN A N 1
ATOM 1474 C CA . ASN A 1 185 ? 83.778 47.071 98.798 1.00 24.80 794 ASN A CA 1
ATOM 1475 C C . ASN A 1 185 ? 83.257 45.605 98.779 1.00 25.86 794 ASN A C 1
ATOM 1476 O O . ASN A 1 185 ? 83.433 44.866 99.776 1.00 26.94 794 ASN A O 1
ATOM 1481 N N . ASP A 1 186 ? 82.669 45.170 97.664 1.00 27.62 795 ASP A N 1
ATOM 1482 C CA . ASP A 1 186 ? 82.147 43.798 97.556 1.00 28.93 795 ASP A CA 1
ATOM 1483 C C . ASP A 1 186 ? 83.123 42.696 97.880 1.00 31.27 795 ASP A C 1
ATOM 1484 O O . ASP A 1 186 ? 82.716 41.652 98.371 1.00 32.47 795 ASP A O 1
ATOM 1489 N N . ARG A 1 187 ? 84.411 42.928 97.637 1.00 30.14 796 ARG A N 1
ATOM 1490 C CA . ARG A 1 187 ? 85.425 41.908 97.896 1.00 30.89 796 ARG A CA 1
ATOM 1491 C C . ARG A 1 187 ? 85.876 41.844 99.343 1.00 31.67 796 ARG A C 1
ATOM 1492 O O . ARG A 1 187 ? 86.535 40.880 99.742 1.00 31.87 796 ARG A O 1
ATOM 1500 N N . GLY A 1 188 ? 85.539 42.868 100.124 1.00 31.45 797 GLY A N 1
ATOM 1501 C CA . GLY A 1 188 ? 85.922 42.884 101.521 1.00 31.40 797 GLY A CA 1
ATOM 1502 C C . GLY A 1 188 ? 86.500 44.212 101.962 1.00 30.61 797 GLY A C 1
ATOM 1503 O O . GLY A 1 188 ? 86.501 45.190 101.205 1.00 28.25 797 GLY A O 1
ATOM 1504 N N . GLU A 1 189 ? 86.962 44.273 103.204 1.00 31.31 798 GLU A N 1
ATOM 1505 C CA . GLU A 1 189 ? 87.550 45.508 103.709 1.00 32.60 798 GLU A CA 1
ATOM 1506 C C . GLU A 1 189 ? 88.965 45.604 103.131 1.00 33.25 798 GLU A C 1
ATOM 1507 O O . GLU A 1 189 ? 89.492 44.621 102.582 1.00 34.17 798 GLU A O 1
ATOM 1513 N N . SER A 1 190 ? 89.557 46.790 103.201 1.00 32.46 799 SER A N 1
ATOM 1514 C CA . SER A 1 190 ? 90.903 47.006 102.687 1.00 31.86 799 SER A CA 1
ATOM 1515 C C . SER A 1 190 ? 91.927 46.063 103.330 1.00 32.10 799 SER A C 1
ATOM 1516 O O . SER A 1 190 ? 91.743 45.593 104.450 1.00 31.23 799 SER A O 1
ATOM 1519 N N . ASN A 1 191 ? 93.037 45.856 102.636 1.00 33.34 800 ASN A N 1
ATOM 1520 C CA . ASN A 1 191 ? 94.096 45.003 103.132 1.00 34.59 800 ASN A CA 1
ATOM 1521 C C . ASN A 1 191 ? 95.167 45.723 103.964 1.00 35.80 800 ASN A C 1
ATOM 1522 O O . ASN A 1 191 ? 96.258 45.204 104.163 1.00 34.69 800 ASN A O 1
ATOM 1527 N N . VAL A 1 192 ? 94.876 46.942 104.400 1.00 37.30 801 VAL A N 1
ATOM 1528 C CA . VAL A 1 192 ? 95.802 47.705 105.234 1.00 38.85 801 VAL A CA 1
ATOM 1529 C C . VAL A 1 192 ? 94.992 48.065 106.484 1.00 40.45 801 VAL A C 1
ATOM 1530 O O . VAL A 1 192 ? 93.844 48.509 106.378 1.00 40.46 801 VAL A O 1
ATOM 1534 N N . ALA A 1 193 ? 95.560 47.847 107.665 1.00 41.26 802 ALA A N 1
ATOM 1535 C CA . ALA A 1 193 ? 94.842 48.170 108.904 1.00 41.62 802 ALA A CA 1
ATOM 1536 C C . ALA A 1 193 ? 94.723 49.676 109.044 1.00 40.24 802 ALA A C 1
ATOM 1537 O O . ALA A 1 193 ? 95.690 50.394 108.819 1.00 39.76 802 ALA A O 1
ATOM 1539 N N . ALA A 1 194 ? 93.527 50.163 109.365 1.00 39.41 803 ALA A N 1
ATOM 1540 C CA . ALA A 1 194 ? 93.338 51.600 109.513 1.00 39.38 803 ALA A CA 1
ATOM 1541 C C . ALA A 1 194 ? 93.969 52.075 110.826 1.00 37.64 803 ALA A C 1
ATOM 1542 O O . ALA A 1 194 ? 94.036 51.335 111.798 1.00 38.06 803 ALA A O 1
ATOM 1544 N N . GLU A 1 195 ? 94.466 53.295 110.829 1.00 37.92 804 GLU A N 1
ATOM 1545 C CA . GLU A 1 195 ? 95.082 53.875 112.016 1.00 39.73 804 GLU A CA 1
ATOM 1546 C C . GLU A 1 195 ? 93.981 54.251 113.014 1.00 39.35 804 GLU A C 1
ATOM 1547 O O . GLU A 1 195 ? 92.927 54.745 112.607 1.00 37.49 804 GLU A O 1
ATOM 1553 N N . GLU A 1 196 ? 94.179 53.948 114.294 1.00 39.23 805 GLU A N 1
ATOM 1554 C CA . GLU A 1 196 ? 93.193 54.336 115.304 1.00 39.12 805 GLU A CA 1
ATOM 1555 C C . GLU A 1 196 ? 93.515 55.784 115.653 1.00 38.23 805 GLU A C 1
ATOM 1556 O O . GLU A 1 196 ? 94.483 56.066 116.347 1.00 39.44 805 GLU A O 1
ATOM 1562 N N . VAL A 1 197 ? 92.720 56.712 115.138 1.00 35.54 806 VAL A N 1
ATOM 1563 C CA . VAL A 1 197 ? 92.941 58.132 115.350 1.00 32.64 806 VAL A CA 1
ATOM 1564 C C . VAL A 1 197 ? 92.315 58.669 116.640 1.00 32.99 806 VA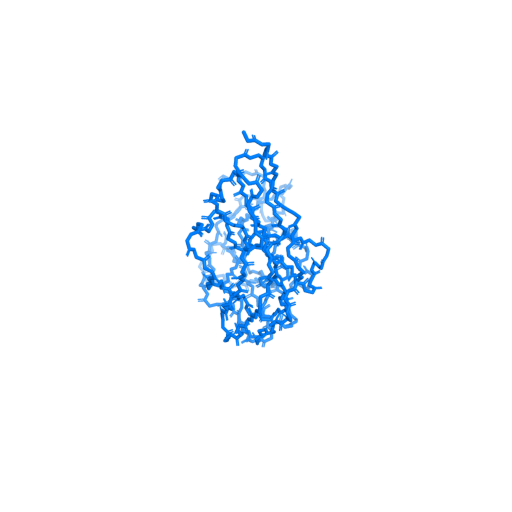L A C 1
ATOM 1565 O O . VAL A 1 197 ? 91.228 58.241 117.054 1.00 32.36 806 VAL A O 1
ATOM 1569 N N . VAL A 1 198 ? 93.055 59.539 117.326 1.00 31.95 807 VAL A N 1
ATOM 1570 C CA . VAL A 1 198 ? 92.555 60.137 118.562 1.00 31.25 807 VAL A CA 1
ATOM 1571 C C . VAL A 1 198 ? 91.763 61.398 118.228 1.00 29.37 807 VAL A C 1
ATOM 1572 O O . VAL A 1 198 ? 92.210 62.229 117.441 1.00 31.23 807 VAL A O 1
ATOM 1576 N N . GLY A 1 199 ? 90.548 61.499 118.758 1.00 29.74 808 GLY A N 1
ATOM 1577 C CA . GLY A 1 199 ? 89.740 62.673 118.499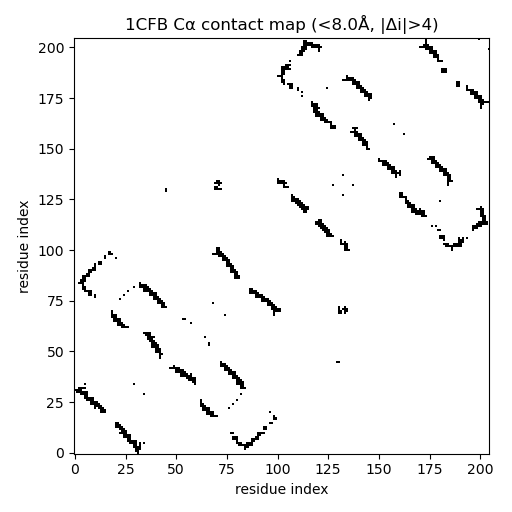 1.00 27.75 808 GLY A CA 1
ATOM 1578 C C . GLY A 1 199 ? 89.176 63.240 119.792 1.00 28.36 808 GLY A C 1
ATOM 1579 O O . GLY A 1 199 ? 89.193 62.560 120.833 1.00 26.65 808 GLY A O 1
ATOM 1580 N N . TYR A 1 200 ? 88.659 64.463 119.716 1.00 28.64 809 TYR A N 1
ATOM 1581 C CA . TYR A 1 200 ? 88.061 65.149 120.868 1.00 31.36 809 TYR A CA 1
ATOM 1582 C C . TYR A 1 200 ? 86.735 65.822 120.571 1.00 29.88 809 TYR A C 1
ATOM 1583 O O . TYR A 1 200 ? 86.585 66.523 119.563 1.00 30.10 809 TYR A O 1
ATOM 1592 N N . SER A 1 201 ? 85.767 65.632 121.458 1.00 29.77 810 SER A N 1
ATOM 1593 C CA . SER A 1 201 ? 84.490 66.327 121.303 1.00 30.36 810 SER A CA 1
ATOM 1594 C C . SER A 1 201 ? 84.789 67.784 121.669 1.00 31.51 810 SER A C 1
ATOM 1595 O O . SER A 1 201 ? 85.762 68.060 122.393 1.00 31.20 810 SER A O 1
ATOM 1598 N N . GLY A 1 202 ? 83.946 68.702 121.212 1.00 32.13 811 GLY A N 1
ATOM 1599 C CA . GLY A 1 202 ? 84.178 70.107 121.457 1.00 36.41 811 GLY A CA 1
ATOM 1600 C C . GLY A 1 202 ? 85.270 70.621 120.506 1.00 39.56 811 GLY A C 1
ATOM 1601 O O . GLY A 1 202 ? 85.920 69.846 119.793 1.00 39.16 811 GLY A O 1
ATOM 1602 N N . GLU A 1 203 ? 85.530 71.922 120.556 1.00 42.35 812 GLU A N 1
ATOM 1603 C CA . GLU A 1 203 ? 86.501 72.557 119.669 1.00 44.60 812 GLU A CA 1
ATOM 1604 C C . GLU A 1 203 ? 87.954 72.615 120.093 1.00 45.98 812 GLU A C 1
ATOM 1605 O O . GLU A 1 203 ? 88.789 73.127 119.354 1.00 45.88 812 GLU A O 1
ATOM 1611 N N . ASP A 1 204 ? 88.284 72.027 121.239 1.00 47.35 813 ASP A N 1
ATOM 1612 C CA . ASP A 1 204 ? 89.666 72.060 121.731 1.00 49.10 813 ASP A CA 1
ATOM 1613 C C . ASP A 1 204 ? 90.312 70.693 121.898 1.00 49.40 813 ASP A C 1
ATOM 1614 O O . ASP A 1 204 ? 89.611 69.693 122.109 1.00 48.63 813 ASP A O 1
ATOM 1619 N N . ARG A 1 205 ? 91.645 70.642 121.782 1.00 50.01 814 ARG A N 1
ATOM 1620 C CA . ARG A 1 205 ? 92.391 69.393 121.953 1.00 51.63 814 ARG A CA 1
ATOM 1621 C C . ARG A 1 205 ? 93.293 69.550 123.170 1.00 53.77 814 ARG A C 1
ATOM 1622 O O . ARG A 1 205 ? 93.556 68.553 123.892 1.00 54.56 814 ARG A O 1
#

CATH classification: 2.60.40.10 (+1 more: 2.60.40.10)

Radius of gyration: 23.44 Å; Cα contacts (8 Å, |Δi|>4): 569; chains: 1; bounding box: 43×33×69 Å

Organism: Drosophila melanogaster (NCBI:txid7227)

Nearest PDB structures (foldseek):
  1cfb-assembly1_A  TM=1.005E+00  e=5.533E-39  Drosophila melanogaster
  5e55-assembly1_A  TM=6.712E-01  e=2.241E-15  Mus musculus
  5e53-assembly2_B  TM=5.887E-01  e=8.023E-15  Gallus gallus
  5e7l-assembly1_A  TM=5.234E-01  e=9.325E-14  Mus musculus
  8q6t-assembly1_P  TM=4.355E-01  e=1.327E-10  Mus musculus

InterPro domains:
  IPR003598 Immunoglobulin subtype 2 [SM00408] (50-118)
  IPR003598 Immunoglobulin subtype 2 [SM00408] (146-219)
  IPR003598 Immunoglobulin subtype 2 [SM00408] (259-324)
  IPR003598 Immunoglobulin subtype 2 [SM00408] (351-417)
  IPR003598 Immunoglobulin subtype 2 [SM00408] (444-507)
  IPR003598 Immunoglobulin subtype 2 [SM00408] (533-601)
  IPR003599 Immunoglobulin domain subtype [SM00409] (44-130)
  IPR003599 Immunoglobulin domain subtype [SM00409] (140-233)
  IPR003599 Immunoglobulin domain subtype [SM00409] (253-334)
  IPR003599 Immunoglobulin domain subtype [SM00409] (345-428)
  IPR003599 Immunoglobulin domain subtype [SM00409] (438-518)
  IPR003599 Immunoglobulin domain subtype [SM00409] (527-612)
  IPR003961 Fibronectin type III [PF00041] (620-703)
  IPR003961 Fibronectin type III [PF00041] (817-909)
  IPR003961 Fibronectin type III [PF00041] (918-1006)
  IPR003961 Fibronectin type III [PS50853] (614-711)
  IPR003961 Fibronectin type III [PS50853] (716-813)
  IPR003961 Fibronectin type III [PS50853] (818-915)
  IPR003961 Fibronectin type III [PS50853] (916-1017)
  IPR003961 Fibronectin type III [SM00060] (615-697)

GO terms:
  GO:0035230 cytoneme (C, IDA)
  GO:0005509 calcium ion binding (F, IDA)
  GO:0043025 neuronal cell body (C, IDA)
  GO:0005886 plasma membrane (C, IDA)
  GO:0005918 septate junction (C, IDA)
  GO:0005919 pleated septate junction (C, IDA)
  GO:0016328 lateral plasma membrane (C, IDA)
  GO:0030175 filopodium (C, IDA)
  GO:0030424 axon (C, IDA)
  GO:0030425 dendrite (C, IDA)
  GO:0098609 cell-cell adhesion (P, IDA)
  GO:0035011 melanotic encapsulation of foreign target (P, IMP)
  GO:0035151 regulation of tube size, open tracheal system (P, IMP)
  GO:0005886 plasma membrane (C, HDA)
  GO:0016020 membrane (C, IMP)
  GO:0045924 regulation of female receptivity (P, IMP)
  GO:0016319 mushroom body development (P, IMP)
  GO:0019991 septate junction assembly (P, IMP)
  GO:0021682 nerve maturation (P, IMP)
  GO:0050808 synapse organization (P, IMP)

Solvent-accessible surface area: 10963 Å² total; per-residue (Å²): 170,121,79,78,42,1,66,34,4,105,30,66,28,40,64,61,70,95,68,76,0,48,0,64,3,92,89,85,26,50,52,139,3,89,18,87,36,6,9,0,32,41,20,10,70,53,71,80,102,52,63,74,50,31,112,113,149,0,65,71,125,45,71,33,42,80,8,124,4,30,17,78,8,59,12,26,2,50,0,15,0,52,6,185,83,22,50,6,80,53,6,84,114,8,115,67,2,88,7,129,33,55,27,0,98,66,16,10,72,107,26,73,1,34,4,91,96,81,72,7,0,22,0,37,10,59,42,4,63,46,46,52,6,2,0,51,98,14,22,0,68,0,9,19,48,78,73,86,124,112,31,87,72,102,67,60,75,6,136,78,59,164,66,68,50,18,95,18,56,142,39,59,75,112,34,79,2,32,0,55,3,16,0,33,6,90,138,25,110,10,98,64,108,20,132,78,23,55,0,46,0,2,108,99,162

Foldseek 3Di:
DDADAFAAWAFDAKDADQWKIKTFTGGDGGRPFDFAAKWKWKDWPQGRVDIHTQDPRHGSPDRMDMGTAAAAIKMKIWMWTGGVNGIHDIYDIHDIHGHHAAAQADFFADWAWEAPAFFKIKTFTQQDGPSRQRAAQKWKKKWKFFPDPPTDIDIDTGSPSRDTIDMGGPHHGWGKMWMFIWIGHPNGTHPDDTHGDIYGHHHDD

Sequence (205 aa):
IVQDVPNAPKLTGITCQADKAEIHWEQQGDNRSPILHYTIQFNTSFTPASWDAAYEKVPNTDSSFVVQMSPWANYTFRVIAFNKIGASPPSAHSDSCTTQPDVPFKNPDNVVGQGTEPNNLVISWTPMPEIEHNAPNFHYYVSWKRDIPAAAWENNNIFDWRQNNIVIADQPTFVKYLIKVVAINDRGESNVAAEEVVGYSGEDR

Secondary structure (DSSP, 8-state):
----PPPPPEEEEEEE-SSEEEEEEE----TTS---EEEEEEEESSSTT--EEEEEEEETT-SEEEEE--SSEEEEEEEEEEETTEEPPPPPP---EEE-----S---S--EEE-SSTT-EEEE-PPPPGGGT-SSS-EEEEEEEESSTTPPPEEEEE--TT--EEEE-S--SS-EEEEEEEEEETTEE-SSPPP-EEEESSS--